Protein AF-A0A971IY50-F1 (afdb_monomer_lite)

Secondary structure (DSSP, 8-state):
-HHHHHHHHHHHHHHHHHTT---------PEEE-HHHHHHHHHSGGGGTEEEEE-S-HHHHHT-B-TT-EE--GGGTGGGGGGS-TTSEEEEE-SSSHHHHHHHHHHHHTT-SSEEEETT-GGG--S--B-S--S-S----------------TT--HHHHHT-HHHHHHHHHHHTTS-SEEEEE-TTSEEEEEESSS--EEEE-----

pLDDT: mean 70.54, std 22.8, range [24.81, 98.31]

Sequence (209 aa):
MRSRIAVVVLTILVILLIGGVVGRSETPGYTDVDTERVKELLSGDLRYELMLLDVRQPDEYEEGHIEGAISIPLGQLESRLTEIDRSKAILVICFSGFRSARAASTLVAAGFERVMNYARGMSSWDGPVVMGKSPWPAAKISGATGEVSVQSPSDFSWELVSELPFFLYALDMVKTGEGSSATLQFPDGTMVVLKESSVLEISRSAELD

Foldseek 3Di:
DVVVVVVVVVVVVVCVVVVVPPPPPPLQAAAEDEQVVVVVCCPDPNVLQEAEEEQEDQVVVQAWDDPRHAYDHLVRLLVCVVVDDLRGAYEYAYQAQPSSNVSQVSCSVVPRRRYYYHRGHPVPHPDDIDHHGGQDDDWDKDDDDDDDDADDDPPDDPVVQCPHSVSVVQQVCQCVPVGQKIWTAGPQQKIWIDGNPPDTYIDRDDDDD

Radius of gyration: 24.4 Å; chains: 1; bounding box: 46×63×79 Å

Structure (mmCIF, N/CA/C/O backbone):
data_AF-A0A971IY50-F1
#
_entry.id   AF-A0A971IY50-F1
#
loop_
_atom_site.group_PDB
_atom_site.id
_atom_site.type_symbol
_atom_site.label_atom_id
_atom_site.label_alt_id
_atom_site.label_comp_id
_atom_site.label_asym_id
_atom_site.label_entity_id
_atom_site.label_seq_id
_atom_site.pdbx_PDB_ins_code
_atom_site.Cartn_x
_atom_site.Cartn_y
_atom_site.Cartn_z
_atom_site.occupancy
_atom_site.B_iso_or_equiv
_atom_site.auth_seq_id
_atom_site.auth_comp_id
_atom_site.auth_asym_id
_atom_site.auth_atom_id
_atom_site.pdbx_PDB_model_num
ATOM 1 N N . MET A 1 1 ? -17.798 -39.942 -54.337 1.00 60.78 1 MET A N 1
ATOM 2 C CA . MET A 1 1 ? -16.963 -40.281 -53.157 1.00 60.78 1 MET A CA 1
ATOM 3 C C . MET A 1 1 ? -15.920 -39.202 -52.854 1.00 60.78 1 MET A C 1
ATOM 5 O O . MET A 1 1 ? -15.9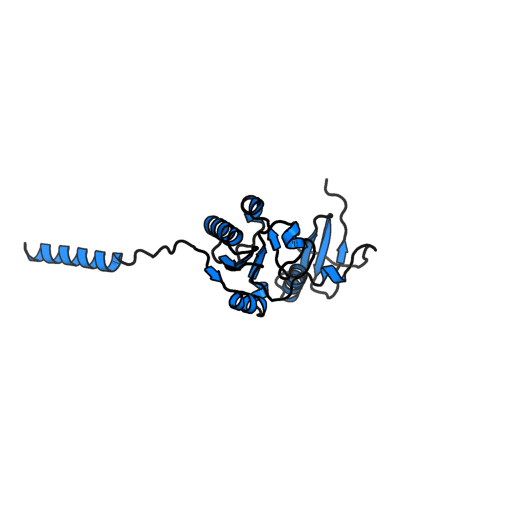02 -38.716 -51.734 1.00 60.78 1 MET A O 1
ATOM 9 N N . ARG A 1 2 ? -15.142 -38.739 -53.847 1.00 67.62 2 ARG A N 1
ATOM 10 C CA . ARG A 1 2 ? -14.124 -37.674 -53.695 1.00 67.62 2 ARG A CA 1
ATOM 11 C C . ARG A 1 2 ? -14.667 -36.323 -53.184 1.00 67.62 2 ARG A C 1
ATOM 13 O O . ARG A 1 2 ? -14.050 -35.707 -52.327 1.00 67.62 2 ARG A O 1
ATOM 20 N N . SER A 1 3 ? -15.861 -35.911 -53.615 1.00 66.81 3 SER A N 1
ATOM 21 C CA . SER A 1 3 ? -16.460 -34.617 -53.234 1.00 66.81 3 SER A CA 1
ATOM 22 C C . SER A 1 3 ? -16.939 -34.554 -51.778 1.00 66.81 3 SER A C 1
ATOM 24 O O . SER A 1 3 ? -16.921 -33.493 -51.171 1.00 66.81 3 SER A O 1
ATOM 26 N N . ARG A 1 4 ? -17.333 -35.692 -51.189 1.00 76.44 4 ARG A N 1
ATOM 27 C CA . ARG A 1 4 ? -17.749 -35.762 -49.776 1.00 76.44 4 ARG A CA 1
ATOM 28 C C . ARG A 1 4 ? -16.556 -35.626 -48.831 1.00 76.44 4 ARG A C 1
ATOM 30 O O . ARG A 1 4 ? -16.668 -34.979 -47.801 1.00 76.44 4 ARG A O 1
ATOM 37 N N . ILE A 1 5 ? -15.411 -36.181 -49.229 1.00 79.62 5 ILE A N 1
ATOM 38 C CA . ILE A 1 5 ? -14.151 -36.070 -48.487 1.00 79.62 5 ILE A CA 1
ATOM 39 C C . ILE A 1 5 ? -13.667 -34.614 -48.492 1.00 79.62 5 ILE A C 1
ATOM 41 O O . ILE A 1 5 ? -13.306 -34.094 -47.444 1.00 79.62 5 ILE A O 1
ATOM 45 N N . ALA A 1 6 ? -13.745 -33.928 -49.638 1.00 76.69 6 ALA A N 1
ATOM 46 C CA . ALA A 1 6 ? -13.351 -32.522 -49.744 1.00 76.69 6 ALA A CA 1
ATOM 47 C C . ALA A 1 6 ? -14.179 -31.595 -48.833 1.00 76.69 6 ALA A C 1
ATOM 49 O O . ALA A 1 6 ? -13.618 -30.720 -48.180 1.00 76.69 6 ALA A O 1
ATOM 50 N N . VAL A 1 7 ? -15.496 -31.816 -48.739 1.00 78.75 7 VAL A N 1
ATOM 51 C CA . VAL A 1 7 ? -16.380 -31.006 -47.881 1.00 78.75 7 VAL A CA 1
ATOM 52 C C . VAL A 1 7 ? -16.076 -31.221 -46.398 1.00 78.75 7 VAL A C 1
ATOM 54 O O . VAL A 1 7 ? -16.021 -30.245 -45.656 1.00 78.75 7 VAL A O 1
ATOM 57 N N . VAL A 1 8 ? -15.820 -32.466 -45.977 1.00 81.75 8 VAL A N 1
ATOM 58 C CA . VAL A 1 8 ? -15.471 -32.799 -44.583 1.00 81.75 8 VAL A CA 1
ATOM 59 C C . VAL A 1 8 ? -14.117 -32.205 -44.190 1.00 81.75 8 VAL A C 1
ATOM 61 O O . VAL A 1 8 ? -13.988 -31.615 -43.122 1.00 81.75 8 VAL A O 1
ATOM 64 N N . VAL A 1 9 ? -13.115 -32.290 -45.070 1.00 84.88 9 VAL A N 1
ATOM 65 C CA . VAL A 1 9 ? -11.791 -31.691 -44.826 1.00 84.88 9 VAL A CA 1
ATOM 66 C C . VAL A 1 9 ? -11.890 -30.168 -44.714 1.00 84.88 9 VAL A C 1
ATOM 68 O O . VAL A 1 9 ? -11.282 -29.580 -43.823 1.00 84.88 9 VAL A O 1
ATOM 71 N N . LEU A 1 10 ? -12.701 -29.528 -45.562 1.00 83.25 10 LEU A N 1
ATOM 72 C CA . LEU A 1 10 ? -12.901 -28.081 -45.519 1.00 83.25 10 LEU A CA 1
ATOM 73 C C . LEU A 1 10 ? -13.632 -27.633 -44.245 1.00 83.25 10 LEU A C 1
ATOM 75 O O . LEU A 1 10 ? -13.250 -26.630 -43.653 1.00 83.25 10 LEU A O 1
ATOM 79 N N . THR A 1 11 ? -14.640 -28.380 -43.784 1.00 79.75 11 THR A N 1
ATOM 80 C CA . THR A 1 11 ? -15.341 -28.044 -42.530 1.00 79.75 11 THR A CA 1
ATOM 81 C C . THR A 1 11 ? -14.432 -28.195 -41.316 1.00 79.75 11 THR A C 1
ATOM 83 O O . THR A 1 11 ? -14.444 -27.328 -40.448 1.00 79.75 11 THR A O 1
ATOM 86 N N . ILE A 1 12 ? -13.588 -29.229 -41.278 1.00 80.19 12 ILE A N 1
ATOM 87 C CA . ILE A 1 12 ? -12.591 -29.404 -40.211 1.00 80.19 12 ILE A CA 1
ATOM 88 C C . ILE A 1 12 ? -11.569 -28.261 -40.229 1.00 80.19 12 ILE A C 1
ATOM 90 O O . ILE A 1 12 ? -11.272 -27.701 -39.179 1.00 80.19 12 ILE A O 1
ATOM 94 N N . LEU A 1 13 ? -11.076 -27.857 -41.405 1.00 81.25 13 LEU A N 1
ATOM 95 C CA . LEU A 1 13 ? -10.154 -26.722 -41.528 1.00 81.25 13 LEU A CA 1
ATOM 96 C C . LEU A 1 13 ? -10.785 -25.403 -41.064 1.00 81.25 13 LEU A C 1
ATOM 98 O O . LEU A 1 13 ? -10.128 -24.630 -40.377 1.00 81.25 13 LEU A O 1
ATOM 102 N N . VAL A 1 14 ? -12.059 -25.160 -41.376 1.00 79.12 14 VAL A N 1
ATOM 103 C CA . VAL A 1 14 ? -12.784 -23.968 -40.907 1.00 79.12 14 VAL A CA 1
ATOM 104 C C . VAL A 1 14 ? -12.979 -23.996 -39.387 1.00 79.12 14 VAL A C 1
ATOM 106 O O . VAL A 1 14 ? -12.758 -22.983 -38.732 1.00 79.12 14 VAL A O 1
ATOM 109 N N . ILE A 1 15 ? -13.311 -25.150 -38.801 1.00 74.12 15 ILE A N 1
ATOM 110 C CA . ILE A 1 15 ? -13.425 -25.303 -37.341 1.00 74.12 15 ILE A CA 1
ATOM 111 C C . ILE A 1 15 ? -12.068 -25.087 -36.657 1.00 74.12 15 ILE A C 1
ATOM 113 O O . ILE A 1 15 ? -12.018 -24.439 -35.618 1.00 74.12 15 ILE A O 1
ATOM 117 N N . LEU A 1 16 ? -10.965 -25.560 -37.245 1.00 73.06 16 LEU A N 1
ATOM 118 C CA . LEU A 1 16 ? -9.614 -25.332 -36.720 1.00 73.06 16 LEU A CA 1
ATOM 119 C C . LEU A 1 16 ? -9.168 -23.866 -36.849 1.00 73.06 16 LEU A C 1
ATOM 121 O O . LEU A 1 16 ? -8.474 -23.365 -35.970 1.00 73.06 16 LEU A O 1
ATOM 125 N N . LEU A 1 17 ? -9.596 -23.162 -37.902 1.00 70.19 17 LEU A N 1
ATOM 126 C CA . LEU A 1 17 ? -9.322 -21.732 -38.080 1.00 70.19 17 LEU A CA 1
ATOM 127 C C . LEU A 1 17 ? -10.146 -20.850 -37.127 1.00 70.19 17 LEU A C 1
ATOM 129 O O . LEU A 1 17 ? -9.641 -19.835 -36.660 1.00 70.19 17 LEU A O 1
ATOM 133 N N . ILE A 1 18 ? -11.382 -21.240 -36.802 1.00 66.12 18 ILE A N 1
ATOM 134 C CA . ILE A 1 18 ? -12.240 -20.517 -35.846 1.00 66.12 18 ILE A CA 1
ATOM 135 C C . ILE A 1 18 ? -11.877 -20.879 -34.393 1.00 66.12 18 ILE A C 1
ATOM 137 O O . ILE A 1 18 ? -11.880 -20.019 -33.517 1.00 66.12 18 ILE A O 1
ATOM 141 N N . GLY A 1 19 ? -11.501 -22.134 -34.132 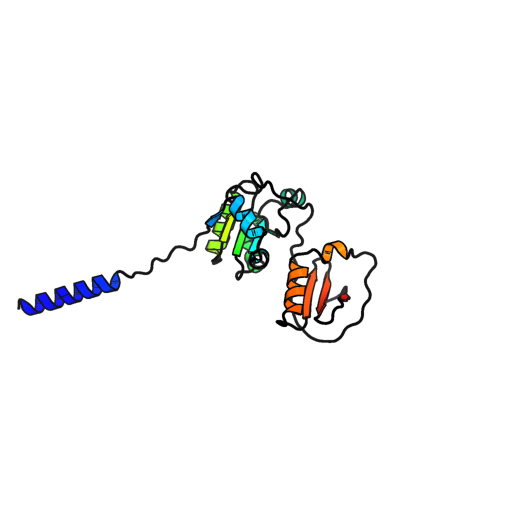1.00 56.19 19 GLY A N 1
ATOM 142 C CA . GLY A 1 19 ? -11.113 -22.639 -32.810 1.00 56.19 19 GLY A CA 1
ATOM 143 C C . GLY A 1 19 ? -9.739 -22.174 -32.318 1.00 56.19 19 GLY A C 1
ATOM 144 O O . GLY A 1 19 ? -9.386 -22.454 -31.179 1.00 56.19 19 GLY A O 1
ATOM 145 N N . GLY A 1 20 ? -8.967 -21.460 -33.145 1.00 50.88 20 GLY A N 1
ATOM 146 C CA . GLY A 1 20 ? -7.662 -20.894 -32.785 1.00 50.88 20 GLY A CA 1
ATOM 147 C C . GLY A 1 20 ? -7.721 -19.672 -31.860 1.00 50.88 20 GLY A C 1
ATOM 148 O O . GLY A 1 20 ? -6.690 -19.276 -31.322 1.00 50.88 20 GLY A O 1
ATOM 149 N N . VAL A 1 21 ? -8.906 -19.101 -31.612 1.00 55.12 21 VAL A N 1
ATOM 150 C CA . VAL A 1 21 ? -9.123 -18.111 -30.540 1.00 55.12 21 VAL A CA 1
ATOM 151 C C . VAL A 1 21 ? -9.450 -18.854 -29.241 1.00 55.12 21 VAL A C 1
ATOM 153 O O . VAL A 1 21 ? -10.483 -18.657 -28.608 1.00 55.12 21 VAL A O 1
ATOM 156 N N . VAL A 1 22 ? -8.562 -19.762 -28.837 1.00 52.47 22 VAL A N 1
ATOM 157 C CA . VAL A 1 22 ? -8.491 -20.155 -27.429 1.00 52.47 22 VAL A CA 1
ATOM 158 C C . VAL A 1 22 ? -7.951 -18.924 -26.722 1.00 52.47 22 VAL A C 1
ATOM 160 O O . VAL A 1 22 ? -6.805 -18.532 -26.952 1.00 52.47 22 VAL A O 1
ATOM 163 N N . GLY A 1 23 ? -8.814 -18.261 -25.950 1.00 47.00 23 GLY A N 1
ATOM 164 C CA . GLY A 1 23 ? -8.447 -17.104 -25.149 1.00 47.00 23 GLY A CA 1
ATOM 165 C C . GLY A 1 23 ? -7.133 -17.387 -24.436 1.00 47.00 23 GLY A C 1
ATOM 166 O O . GLY A 1 23 ? -7.017 -18.369 -23.702 1.00 47.00 23 GLY A O 1
ATOM 167 N N . ARG A 1 24 ? -6.128 -16.544 -24.686 1.00 40.62 24 ARG A N 1
ATOM 168 C CA . ARG A 1 24 ? -4.993 -16.449 -23.781 1.00 40.62 24 ARG A CA 1
ATOM 169 C C . ARG A 1 24 ? -5.591 -16.070 -22.434 1.00 40.62 24 ARG A C 1
ATOM 171 O O . ARG A 1 24 ? -5.936 -14.914 -22.224 1.00 40.62 24 ARG A O 1
ATOM 178 N N . SER A 1 25 ? -5.759 -17.042 -21.544 1.00 40.72 25 SER A N 1
ATOM 179 C CA . SER A 1 25 ? -5.774 -16.738 -20.126 1.00 40.72 25 SER A CA 1
ATOM 180 C C . SER A 1 25 ? -4.364 -16.245 -19.833 1.00 40.72 25 SER A C 1
ATOM 182 O O . SER A 1 25 ? -3.453 -17.047 -19.616 1.00 40.72 25 SER A O 1
ATOM 184 N N . GLU A 1 26 ? -4.145 -14.937 -19.946 1.00 53.38 26 GLU A N 1
ATOM 185 C CA . GLU A 1 26 ? -3.041 -14.328 -19.224 1.00 53.38 26 GLU A CA 1
ATOM 186 C C . GLU A 1 26 ? -3.285 -14.726 -17.773 1.00 53.38 26 GLU A C 1
ATOM 188 O O . GLU A 1 26 ? -4.298 -14.350 -17.184 1.00 53.38 26 GLU A O 1
ATOM 193 N N . THR A 1 27 ? -2.455 -15.617 -17.229 1.00 49.59 27 THR A N 1
ATOM 194 C CA . THR A 1 27 ? -2.424 -15.814 -15.781 1.00 49.59 27 THR A CA 1
ATOM 195 C C . THR A 1 27 ? -2.306 -14.416 -15.190 1.00 49.59 27 THR A C 1
ATOM 197 O O . THR A 1 27 ? -1.356 -13.724 -15.575 1.00 49.59 27 THR A O 1
ATOM 200 N N . PRO A 1 28 ? -3.239 -13.974 -14.326 1.00 60.88 28 PRO A N 1
ATOM 201 C CA . PRO A 1 28 ? -3.089 -12.697 -13.660 1.00 60.88 28 PRO A CA 1
ATOM 202 C C . PRO A 1 28 ? -1.707 -12.705 -13.013 1.00 60.88 28 PRO A C 1
ATOM 204 O O . PRO A 1 28 ? -1.324 -13.678 -12.363 1.00 60.88 28 PRO A O 1
ATOM 207 N N . GLY A 1 29 ? -0.914 -11.692 -13.318 1.00 87.38 29 GLY A N 1
ATOM 208 C CA . GLY A 1 29 ? 0.414 -11.487 -12.766 1.00 87.38 29 GLY A CA 1
ATOM 209 C C . GLY A 1 29 ? 0.460 -10.114 -12.118 1.00 87.38 29 GLY A C 1
ATOM 210 O O . GLY A 1 29 ? -0.471 -9.323 -12.252 1.00 87.38 29 GLY A O 1
ATOM 211 N N . TYR A 1 30 ? 1.550 -9.818 -11.422 1.00 95.50 30 TYR A N 1
ATOM 212 C CA . TYR A 1 30 ? 1.833 -8.452 -10.999 1.00 95.50 30 TYR A CA 1
ATOM 213 C C . TYR A 1 30 ? 2.870 -7.827 -11.935 1.00 95.50 30 TYR A C 1
ATOM 215 O O . TYR A 1 30 ? 3.627 -8.532 -12.602 1.00 95.50 30 TYR A O 1
ATOM 223 N N . THR A 1 31 ? 2.917 -6.498 -11.971 1.00 96.25 31 THR A N 1
ATOM 224 C CA . THR A 1 31 ? 3.914 -5.755 -12.755 1.00 96.25 31 THR A CA 1
ATOM 225 C C . THR A 1 31 ? 5.013 -5.217 -11.848 1.00 96.25 31 THR A C 1
ATOM 227 O O . THR A 1 31 ? 4.723 -4.550 -10.857 1.00 96.25 31 THR A O 1
ATOM 230 N N . ASP A 1 32 ? 6.275 -5.475 -12.180 1.00 97.19 32 ASP A N 1
ATOM 231 C CA . ASP A 1 32 ? 7.402 -4.805 -11.531 1.00 97.19 32 ASP A CA 1
ATOM 232 C C . ASP A 1 32 ? 7.504 -3.354 -12.016 1.00 97.19 32 ASP A C 1
ATOM 234 O O . ASP A 1 32 ? 7.492 -3.090 -13.219 1.00 97.19 32 ASP A O 1
ATOM 238 N N . VAL A 1 33 ? 7.621 -2.414 -11.078 1.00 96.38 33 VAL A N 1
ATOM 239 C CA . VAL A 1 33 ? 7.813 -0.986 -11.364 1.00 96.38 33 VAL A CA 1
ATOM 240 C C . VAL A 1 33 ? 9.112 -0.474 -10.748 1.00 96.38 33 VAL A C 1
ATOM 242 O O . VAL A 1 33 ? 9.548 -0.934 -9.686 1.00 96.38 33 VAL A O 1
ATOM 245 N N . ASP A 1 34 ? 9.741 0.478 -11.434 1.00 95.88 34 ASP A N 1
ATOM 246 C CA . ASP A 1 34 ? 10.944 1.167 -10.974 1.00 95.88 34 ASP A CA 1
ATOM 247 C C . ASP A 1 34 ? 10.615 2.446 -10.186 1.00 95.88 34 ASP A C 1
ATOM 249 O O . ASP A 1 34 ? 9.459 2.835 -10.028 1.00 95.88 34 ASP A O 1
ATOM 253 N N . THR A 1 35 ? 11.650 3.085 -9.640 1.00 96.19 35 THR A N 1
ATOM 254 C CA . THR A 1 35 ? 11.519 4.266 -8.778 1.00 96.19 35 THR A CA 1
ATOM 255 C C . THR A 1 35 ? 10.860 5.444 -9.494 1.00 96.19 35 THR A C 1
ATOM 257 O O . THR A 1 35 ? 10.039 6.133 -8.892 1.00 96.19 35 THR A O 1
ATOM 260 N N . GLU A 1 36 ? 11.173 5.660 -10.772 1.00 95.12 36 GLU A N 1
ATOM 261 C CA . GLU A 1 36 ? 10.601 6.766 -11.543 1.00 95.12 36 GLU A CA 1
ATOM 262 C C . GLU A 1 36 ? 9.110 6.546 -11.780 1.00 95.12 36 GLU A C 1
ATOM 264 O O . GLU A 1 36 ? 8.303 7.440 -11.523 1.00 95.12 36 GLU A O 1
ATOM 269 N N . ARG A 1 37 ? 8.707 5.316 -12.119 1.00 93.88 37 ARG A N 1
ATOM 270 C CA . ARG A 1 37 ? 7.289 4.982 -12.235 1.00 93.88 37 ARG A CA 1
ATOM 271 C C . ARG A 1 37 ? 6.545 5.129 -10.908 1.00 93.88 37 ARG A C 1
ATOM 273 O O . ARG A 1 37 ? 5.403 5.580 -10.903 1.00 93.88 37 ARG A O 1
ATOM 280 N N . VAL A 1 38 ? 7.168 4.781 -9.780 1.00 94.81 38 VAL A N 1
ATOM 281 C CA . VAL A 1 38 ? 6.577 5.029 -8.454 1.00 94.81 38 VAL A CA 1
ATOM 282 C C . VAL A 1 38 ? 6.370 6.530 -8.223 1.00 94.81 38 VAL A C 1
ATOM 284 O O . VAL A 1 38 ? 5.284 6.924 -7.810 1.00 94.81 38 VAL A O 1
ATOM 287 N N . LYS A 1 39 ? 7.345 7.388 -8.545 1.00 93.00 39 LYS A N 1
ATOM 288 C CA . LYS A 1 39 ? 7.196 8.852 -8.428 1.00 93.00 39 LYS A CA 1
ATOM 289 C C . LYS A 1 39 ? 6.060 9.396 -9.301 1.00 93.00 39 LYS A C 1
ATOM 291 O O . LYS A 1 39 ? 5.287 10.237 -8.845 1.00 93.00 39 LYS A O 1
ATOM 296 N N . GLU A 1 40 ? 5.915 8.904 -10.530 1.00 91.44 40 GLU A N 1
ATOM 297 C CA . GLU A 1 40 ? 4.797 9.266 -11.415 1.00 91.44 40 GLU A CA 1
ATOM 298 C C . GLU A 1 40 ? 3.442 8.878 -10.811 1.00 91.44 40 GLU A C 1
ATOM 300 O O . GLU A 1 40 ? 2.511 9.679 -10.788 1.00 91.44 40 GLU A O 1
ATOM 305 N N . LEU A 1 41 ? 3.341 7.656 -10.281 1.00 89.38 41 LEU A N 1
ATOM 306 C CA . LEU A 1 41 ? 2.125 7.151 -9.643 1.00 89.38 41 LEU A CA 1
ATOM 307 C C . LEU A 1 41 ? 1.720 7.976 -8.410 1.00 89.38 41 LEU A C 1
ATOM 309 O O . LEU A 1 41 ? 0.531 8.104 -8.127 1.00 89.38 41 LEU A O 1
ATOM 313 N N . LEU A 1 42 ? 2.694 8.542 -7.694 1.00 85.31 42 LEU A N 1
ATOM 314 C CA . LEU A 1 42 ? 2.476 9.338 -6.483 1.00 85.31 42 LEU A CA 1
ATOM 315 C C . LEU A 1 42 ? 2.197 10.826 -6.744 1.00 85.31 42 LEU A C 1
ATOM 317 O O . LEU A 1 42 ? 1.679 11.499 -5.855 1.00 85.31 42 LEU A O 1
ATOM 321 N N . SER A 1 43 ? 2.555 11.353 -7.918 1.00 80.50 43 SER A N 1
ATOM 322 C CA . SER A 1 43 ? 2.488 12.794 -8.223 1.00 80.50 43 SER A CA 1
ATOM 323 C C . SER A 1 43 ? 1.213 13.243 -8.943 1.00 80.50 43 SER A C 1
ATOM 325 O O . SER A 1 43 ? 0.960 14.444 -9.007 1.00 80.50 43 SER A O 1
ATOM 327 N N . GLY A 1 44 ? 0.412 12.318 -9.479 1.00 65.06 44 GLY A N 1
ATOM 328 C CA . GLY A 1 44 ? -0.828 12.632 -10.197 1.00 65.06 44 GLY A CA 1
ATOM 329 C C . GLY A 1 44 ? -2.111 12.402 -9.390 1.00 65.06 44 GLY A C 1
ATOM 330 O O . GLY A 1 44 ? -2.090 11.850 -8.291 1.00 65.06 44 GLY A O 1
ATOM 331 N N . ASP A 1 45 ? -3.254 12.720 -10.008 1.00 61.53 45 ASP A N 1
ATOM 332 C CA . ASP A 1 45 ? -4.607 12.443 -9.481 1.00 61.53 45 ASP A CA 1
ATOM 333 C C . ASP A 1 45 ? -4.853 10.942 -9.209 1.00 61.53 45 ASP A C 1
ATOM 335 O O . ASP A 1 45 ? -5.736 10.563 -8.442 1.00 61.53 45 ASP A O 1
ATOM 339 N N . LEU A 1 46 ? -4.015 10.069 -9.781 1.00 60.16 46 LEU A N 1
ATOM 340 C CA . LEU A 1 46 ? -4.032 8.621 -9.565 1.00 60.16 46 LEU A CA 1
ATOM 341 C C . LEU A 1 46 ? -3.684 8.206 -8.128 1.00 60.16 46 LEU A C 1
ATOM 343 O O . LEU A 1 46 ? -3.936 7.055 -7.766 1.00 60.16 46 LEU A O 1
ATOM 347 N N . ARG A 1 47 ? -3.151 9.113 -7.294 1.00 63.16 47 ARG A N 1
ATOM 348 C CA . ARG A 1 47 ? -2.867 8.843 -5.873 1.00 63.16 47 ARG A CA 1
ATOM 349 C C . ARG A 1 47 ? -4.106 8.329 -5.128 1.00 63.16 47 ARG A C 1
ATOM 351 O O . ARG A 1 47 ? -3.966 7.505 -4.231 1.00 63.16 47 ARG A O 1
ATOM 358 N N . TYR A 1 48 ? -5.310 8.759 -5.513 1.00 61.00 48 TYR A N 1
ATOM 359 C CA . TYR A 1 48 ? -6.561 8.345 -4.863 1.00 61.00 48 TYR A CA 1
ATOM 360 C C . TYR A 1 48 ? -7.050 6.947 -5.291 1.00 61.00 48 TYR A C 1
ATOM 362 O O . TYR A 1 48 ? -7.734 6.261 -4.520 1.00 61.00 48 TYR A O 1
ATOM 370 N N . GLU A 1 49 ? -6.642 6.489 -6.478 1.00 73.50 49 GLU A N 1
ATOM 371 C CA . GLU A 1 49 ? -6.937 5.156 -7.027 1.00 73.50 49 GLU A CA 1
ATOM 372 C C . GLU A 1 49 ? -5.864 4.104 -6.696 1.00 73.50 49 GLU A C 1
ATOM 374 O O . GLU A 1 49 ? -5.999 2.929 -7.057 1.00 73.50 49 GLU A O 1
ATOM 379 N N . LEU A 1 50 ? -4.790 4.523 -6.023 1.00 82.19 50 LEU A N 1
ATOM 380 C CA . LEU A 1 50 ? -3.640 3.699 -5.687 1.00 82.19 50 LEU A CA 1
ATOM 381 C C . LEU A 1 50 ? -3.580 3.427 -4.182 1.00 82.19 50 LEU A C 1
ATOM 383 O O . LEU A 1 50 ? -3.508 4.339 -3.365 1.00 82.19 50 LEU A O 1
ATOM 387 N N . MET A 1 51 ? -3.543 2.153 -3.812 1.00 88.50 51 MET A N 1
ATOM 388 C CA . MET A 1 51 ? -3.213 1.703 -2.467 1.00 88.50 51 MET A CA 1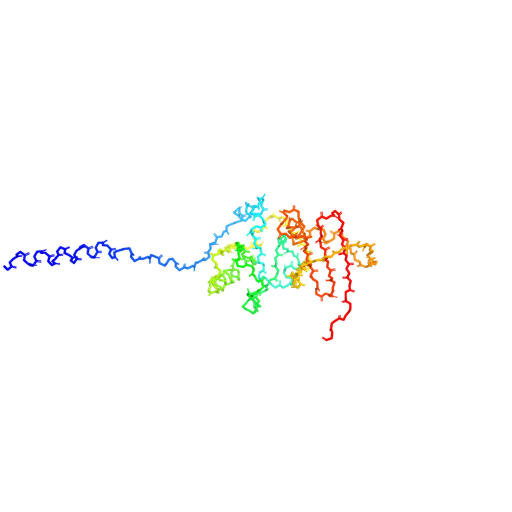
ATOM 389 C C . MET A 1 51 ? -1.721 1.365 -2.395 1.00 88.50 51 MET A C 1
ATOM 391 O O . MET A 1 51 ? -1.226 0.499 -3.117 1.00 88.50 51 MET A O 1
ATOM 395 N N . LEU A 1 52 ? -0.999 2.037 -1.503 1.00 92.00 52 LEU A N 1
ATOM 396 C CA . LEU A 1 52 ? 0.409 1.771 -1.217 1.00 92.00 52 LEU A CA 1
ATOM 397 C C . LEU A 1 52 ? 0.508 0.766 -0.067 1.00 92.00 52 LEU A C 1
ATOM 399 O O . LEU A 1 52 ? 0.175 1.102 1.061 1.00 92.00 52 LEU A O 1
ATOM 403 N N . LEU A 1 53 ? 0.962 -0.456 -0.328 1.00 94.44 53 LEU A N 1
ATOM 404 C CA . LEU A 1 53 ? 1.016 -1.537 0.657 1.00 94.44 53 LEU A CA 1
ATOM 405 C C . LEU A 1 53 ? 2.464 -1.846 1.049 1.00 94.44 53 LEU A C 1
ATOM 407 O O . LEU A 1 53 ? 3.173 -2.543 0.328 1.00 94.44 53 LEU A O 1
ATOM 411 N N . ASP A 1 54 ? 2.907 -1.367 2.205 1.00 96.38 54 ASP A N 1
ATOM 412 C CA . ASP A 1 54 ? 4.201 -1.703 2.790 1.00 96.38 54 ASP A CA 1
ATOM 413 C C . ASP A 1 54 ? 4.107 -3.004 3.605 1.00 96.38 54 ASP A C 1
ATOM 415 O O . ASP A 1 54 ? 3.364 -3.112 4.583 1.00 96.38 54 ASP A O 1
ATOM 419 N N . VAL A 1 55 ? 4.876 -4.010 3.182 1.00 97.44 55 VAL A N 1
ATOM 420 C CA . VAL A 1 55 ? 4.887 -5.355 3.778 1.00 97.44 55 VAL A CA 1
ATOM 421 C C . VAL A 1 55 ? 6.127 -5.634 4.632 1.00 97.44 55 VAL A C 1
ATOM 423 O O . VAL A 1 55 ? 6.437 -6.798 4.929 1.00 97.44 55 VAL A O 1
ATOM 426 N N . ARG A 1 56 ? 6.877 -4.585 4.997 1.00 97.19 56 ARG A N 1
ATOM 427 C CA . ARG A 1 56 ? 7.998 -4.664 5.946 1.00 97.19 56 ARG A CA 1
ATOM 428 C C . ARG A 1 56 ? 7.521 -4.954 7.370 1.00 97.19 56 ARG A C 1
ATOM 430 O O . ARG A 1 56 ? 6.324 -5.042 7.639 1.00 97.19 56 ARG A O 1
ATOM 437 N N . GLN A 1 57 ? 8.475 -5.172 8.273 1.00 92.88 57 GLN A N 1
ATOM 438 C CA . GLN A 1 57 ? 8.165 -5.256 9.696 1.00 92.88 57 GLN A CA 1
ATOM 439 C C . GLN A 1 57 ? 7.713 -3.883 10.233 1.00 92.88 57 GLN A C 1
ATOM 441 O O . GLN A 1 57 ? 8.077 -2.858 9.648 1.00 92.88 57 GLN A O 1
ATOM 446 N N . PRO A 1 58 ? 6.903 -3.844 11.309 1.00 87.06 58 PRO A N 1
ATOM 447 C CA . PRO A 1 58 ? 6.377 -2.589 11.847 1.00 87.06 58 PRO A CA 1
ATOM 448 C C . PRO A 1 58 ? 7.454 -1.572 12.244 1.00 87.06 58 PRO A C 1
ATOM 450 O O . PRO A 1 58 ? 7.289 -0.391 11.973 1.00 87.06 58 PRO A O 1
ATOM 453 N N . ASP A 1 59 ? 8.570 -2.022 12.815 1.00 87.06 59 ASP A N 1
ATOM 454 C CA . ASP A 1 59 ? 9.724 -1.190 13.176 1.00 87.06 59 ASP A CA 1
ATOM 455 C C . ASP A 1 59 ? 10.350 -0.514 11.949 1.00 87.06 59 ASP A C 1
ATOM 457 O O . ASP A 1 59 ? 10.522 0.701 11.935 1.00 87.06 59 ASP A O 1
ATOM 461 N N . GLU A 1 60 ? 10.579 -1.262 10.865 1.00 93.75 60 GLU A N 1
ATOM 462 C CA . GLU A 1 60 ? 11.102 -0.700 9.610 1.00 93.75 60 GLU A CA 1
ATOM 463 C C . GLU A 1 60 ? 10.167 0.362 9.002 1.00 93.75 60 GLU A C 1
ATOM 465 O O . GLU A 1 60 ? 10.623 1.298 8.343 1.00 93.75 60 GLU A O 1
ATOM 470 N N . TYR A 1 61 ? 8.852 0.177 9.150 1.00 89.69 61 TYR A N 1
ATOM 471 C CA . TYR A 1 61 ? 7.844 1.127 8.685 1.00 89.69 61 TYR A CA 1
ATOM 472 C C . TYR A 1 61 ? 7.831 2.386 9.561 1.00 89.69 61 TYR A C 1
ATOM 474 O O . TYR A 1 61 ? 7.815 3.503 9.040 1.00 89.69 61 TYR A O 1
ATOM 482 N N . GLU A 1 62 ? 7.865 2.207 10.884 1.00 84.94 62 GLU A N 1
ATOM 483 C CA . GLU A 1 62 ? 7.853 3.286 11.874 1.00 84.94 62 GLU A CA 1
ATOM 484 C C . GLU A 1 62 ? 9.083 4.195 11.762 1.00 84.94 62 GLU A C 1
ATOM 486 O O . GLU A 1 62 ? 8.959 5.413 11.908 1.00 84.94 62 GLU A O 1
ATOM 491 N N . GLU A 1 63 ? 10.244 3.624 11.436 1.00 89.19 63 GLU A N 1
ATOM 492 C CA . GLU A 1 63 ? 11.496 4.352 11.200 1.00 89.19 63 GLU A CA 1
ATOM 493 C C . GLU A 1 63 ? 11.498 5.168 9.894 1.00 89.19 63 GLU A C 1
ATOM 495 O O . GLU A 1 63 ? 12.325 6.065 9.728 1.00 89.19 63 GLU A O 1
ATOM 500 N N . GLY A 1 64 ? 10.568 4.898 8.971 1.00 88.81 64 GLY A N 1
ATOM 501 C CA . GLY A 1 64 ? 10.406 5.676 7.746 1.00 88.81 64 GLY A CA 1
ATOM 502 C C . GLY A 1 64 ? 9.692 4.919 6.627 1.00 88.81 64 GLY A C 1
ATOM 503 O O . GLY A 1 64 ? 10.119 3.837 6.210 1.00 88.81 64 GLY A O 1
ATOM 504 N N . HIS A 1 65 ? 8.637 5.514 6.075 1.00 92.44 65 HIS A N 1
ATOM 505 C CA . HIS A 1 65 ? 7.857 4.964 4.961 1.00 92.44 65 HIS A CA 1
ATOM 506 C C . HIS A 1 65 ? 7.386 6.054 3.988 1.00 92.44 65 HIS A C 1
ATOM 508 O O . HIS A 1 65 ? 7.430 7.245 4.294 1.00 92.44 65 HIS A O 1
ATOM 514 N N . ILE A 1 66 ? 6.945 5.649 2.792 1.00 91.12 66 ILE A N 1
ATOM 515 C CA . ILE A 1 66 ? 6.339 6.565 1.812 1.00 91.12 66 ILE A CA 1
ATOM 516 C C . ILE A 1 66 ? 5.008 7.076 2.371 1.00 91.12 66 ILE A C 1
ATOM 518 O O . ILE A 1 66 ? 4.196 6.290 2.852 1.00 91.12 66 ILE A O 1
ATOM 522 N N . GLU A 1 67 ? 4.771 8.382 2.292 1.00 85.56 67 GLU A N 1
ATOM 523 C CA . GLU A 1 67 ? 3.551 9.000 2.813 1.00 85.56 67 GLU A CA 1
ATOM 524 C C . GLU A 1 67 ? 2.275 8.387 2.209 1.00 85.56 67 GLU A C 1
ATOM 526 O O . GLU A 1 67 ? 2.106 8.301 0.990 1.00 85.56 67 GLU A O 1
ATOM 531 N N . GLY A 1 68 ? 1.348 7.990 3.083 1.00 79.00 68 GLY A N 1
ATOM 532 C CA . GLY A 1 68 ? 0.104 7.320 2.702 1.00 79.00 68 GLY A CA 1
ATOM 533 C C . GLY A 1 68 ? 0.251 5.822 2.438 1.00 79.00 68 GLY A C 1
ATOM 534 O O . GLY A 1 68 ? -0.734 5.178 2.079 1.00 79.00 68 GLY A O 1
ATOM 535 N N . ALA A 1 69 ? 1.446 5.254 2.639 1.00 87.56 69 ALA A N 1
ATOM 536 C CA . ALA A 1 69 ? 1.600 3.814 2.731 1.00 87.56 69 ALA A CA 1
ATOM 537 C C . ALA A 1 69 ? 0.796 3.245 3.898 1.00 87.56 69 ALA A C 1
ATOM 539 O O . ALA A 1 69 ? 0.544 3.879 4.917 1.00 87.56 69 ALA A O 1
ATOM 540 N N . ILE A 1 70 ? 0.391 2.008 3.710 1.00 86.31 70 ILE A N 1
ATOM 541 C CA . ILE A 1 70 ? -0.281 1.168 4.676 1.00 86.31 70 ILE A CA 1
ATOM 542 C C . ILE A 1 70 ? 0.726 0.123 5.150 1.00 86.31 70 ILE A C 1
ATOM 544 O O . ILE A 1 70 ? 1.436 -0.437 4.320 1.00 86.31 70 ILE A O 1
ATOM 548 N N . SER A 1 71 ? 0.725 -0.230 6.436 1.00 87.44 71 SER A N 1
ATOM 549 C CA . SER A 1 71 ? 1.495 -1.376 6.924 1.00 87.44 71 SER A CA 1
ATOM 550 C C . SER A 1 71 ? 0.623 -2.624 7.061 1.00 87.44 71 SER A C 1
ATOM 552 O O . SER A 1 71 ? -0.269 -2.696 7.911 1.00 87.44 71 SER A O 1
ATOM 554 N N . ILE A 1 72 ? 0.915 -3.642 6.251 1.00 90.56 72 ILE A N 1
ATOM 555 C CA . ILE A 1 72 ? 0.460 -5.018 6.478 1.00 90.56 72 ILE A CA 1
ATOM 556 C C . ILE A 1 72 ? 1.683 -5.921 6.309 1.00 90.56 72 ILE A C 1
ATOM 558 O O . ILE A 1 72 ? 2.010 -6.296 5.181 1.00 90.56 72 ILE A O 1
ATOM 562 N N . PRO A 1 73 ? 2.378 -6.283 7.404 1.00 93.62 73 PRO A N 1
ATOM 563 C CA . PRO A 1 73 ? 3.572 -7.114 7.327 1.00 93.62 73 PRO A CA 1
ATOM 564 C C . PRO A 1 73 ? 3.311 -8.402 6.548 1.00 93.62 73 PRO A C 1
ATOM 566 O O . PRO A 1 73 ? 2.265 -9.030 6.720 1.00 93.62 73 PRO A O 1
ATOM 569 N N . LEU A 1 74 ? 4.279 -8.840 5.735 1.00 95.62 74 LEU A N 1
ATOM 570 C CA . LEU A 1 74 ? 4.118 -10.003 4.847 1.00 95.62 74 LEU A CA 1
ATOM 571 C C . LEU A 1 74 ? 3.540 -11.239 5.564 1.00 95.62 74 LEU A C 1
ATOM 573 O O . LEU A 1 74 ? 2.685 -11.921 5.013 1.00 95.62 74 LEU A O 1
ATOM 577 N N . GLY A 1 75 ? 3.976 -11.509 6.800 1.00 90.12 75 GLY A N 1
ATOM 578 C CA . GLY A 1 75 ? 3.505 -12.657 7.587 1.00 90.12 75 GLY A CA 1
ATOM 579 C C . GLY A 1 75 ? 2.044 -12.574 8.050 1.00 90.12 75 GLY A C 1
ATOM 580 O O . GLY A 1 75 ? 1.492 -13.581 8.473 1.00 90.12 75 GLY A O 1
ATOM 581 N N . GLN A 1 76 ? 1.418 -11.398 7.973 1.00 88.69 76 GLN A N 1
ATOM 582 C CA . GLN A 1 76 ? 0.014 -11.165 8.326 1.00 88.69 76 GLN A CA 1
ATOM 583 C C . GLN A 1 76 ? -0.885 -11.016 7.092 1.00 88.69 76 GLN A C 1
ATOM 585 O O . GLN A 1 76 ? -2.108 -11.070 7.222 1.00 88.69 76 GLN A O 1
ATOM 590 N N . LEU A 1 77 ? -0.295 -10.832 5.905 1.00 92.19 77 LEU A N 1
ATOM 591 C CA . LEU A 1 77 ? -1.005 -10.457 4.685 1.00 92.19 77 LEU A CA 1
ATOM 592 C C . LEU A 1 77 ? -2.160 -11.403 4.349 1.00 92.19 77 LEU A C 1
ATOM 594 O O . LEU A 1 77 ? -3.274 -10.941 4.131 1.00 92.19 77 LEU A O 1
ATOM 598 N N . GLU A 1 78 ? -1.918 -12.716 4.359 1.00 90.38 78 GLU A N 1
ATOM 599 C CA . GLU A 1 78 ? -2.937 -13.720 4.016 1.00 90.38 78 GLU A CA 1
ATOM 600 C C . GLU A 1 78 ? -4.168 -13.643 4.927 1.00 90.38 78 GLU A C 1
ATOM 602 O O . GLU A 1 78 ? -5.300 -13.720 4.453 1.00 90.38 78 GLU A O 1
ATOM 607 N N . SER A 1 79 ? -3.963 -13.419 6.228 1.00 86.38 79 SER A N 1
ATOM 608 C CA . SER A 1 79 ? -5.058 -13.286 7.199 1.00 86.38 79 SER A CA 1
ATOM 609 C C . SER A 1 79 ? -5.814 -11.958 7.106 1.00 86.38 79 SER A C 1
ATOM 611 O O . SER A 1 79 ? -6.915 -11.848 7.636 1.00 86.38 79 SER A O 1
ATOM 613 N N . ARG A 1 80 ? -5.235 -10.958 6.428 1.00 84.81 80 ARG A N 1
ATOM 614 C CA . ARG A 1 80 ? -5.741 -9.579 6.353 1.00 84.81 80 ARG A CA 1
ATOM 615 C C . ARG A 1 80 ? -6.165 -9.171 4.938 1.00 84.81 80 ARG A C 1
ATOM 617 O O . ARG A 1 80 ? -6.426 -8.001 4.684 1.00 84.81 80 ARG A O 1
ATOM 624 N N . LEU A 1 81 ? -6.299 -10.125 4.010 1.00 83.38 81 LEU A N 1
ATOM 625 C CA . LEU A 1 81 ? -6.712 -9.861 2.622 1.00 83.38 81 LEU A CA 1
ATOM 626 C C . LEU A 1 81 ? -8.067 -9.144 2.511 1.00 83.38 81 LEU A C 1
ATOM 628 O O . LEU A 1 81 ? -8.296 -8.427 1.543 1.00 83.38 81 LEU A O 1
ATOM 632 N N . THR A 1 82 ? -8.967 -9.332 3.479 1.00 82.12 82 THR A N 1
ATOM 633 C CA . THR A 1 82 ? -10.283 -8.672 3.516 1.00 82.12 82 THR A CA 1
ATOM 634 C C . THR A 1 82 ? -10.209 -7.178 3.810 1.00 82.12 82 THR A C 1
ATOM 636 O O . THR A 1 82 ? -11.192 -6.477 3.602 1.00 82.12 82 THR A O 1
ATOM 639 N N . GLU A 1 83 ? -9.077 -6.693 4.320 1.00 76.44 83 GLU A N 1
ATOM 640 C CA . GLU A 1 83 ? -8.867 -5.269 4.592 1.00 76.44 83 GLU A CA 1
ATOM 641 C C . GLU A 1 83 ? -8.455 -4.511 3.326 1.00 76.44 83 GLU A C 1
ATOM 643 O O . GLU A 1 83 ? -8.625 -3.300 3.250 1.00 76.44 83 GLU A O 1
ATOM 648 N N . ILE A 1 84 ? -7.943 -5.215 2.316 1.00 81.69 84 ILE A N 1
ATOM 649 C CA . ILE A 1 84 ? -7.386 -4.619 1.104 1.00 81.69 84 ILE A CA 1
ATOM 650 C C . ILE A 1 84 ? -8.506 -4.356 0.095 1.00 81.69 84 ILE A C 1
ATOM 652 O O . ILE A 1 84 ? -9.231 -5.267 -0.313 1.00 81.69 84 ILE A O 1
ATOM 656 N N . ASP A 1 85 ? -8.616 -3.101 -0.336 1.00 78.75 85 ASP A N 1
ATOM 657 C CA . ASP A 1 85 ? -9.602 -2.668 -1.322 1.00 78.75 85 ASP A CA 1
ATOM 658 C C . ASP A 1 85 ? -9.268 -3.232 -2.710 1.00 78.75 85 ASP A C 1
ATOM 660 O O . ASP A 1 85 ? -8.291 -2.848 -3.353 1.00 78.75 85 ASP A O 1
ATOM 664 N N . ARG A 1 86 ? -10.110 -4.155 -3.179 1.00 83.94 86 ARG A N 1
ATOM 665 C CA . ARG A 1 86 ? -9.967 -4.829 -4.477 1.00 83.94 86 ARG A CA 1
ATOM 666 C C . ARG A 1 86 ? -10.236 -3.914 -5.673 1.00 83.94 86 ARG A C 1
ATOM 668 O O . ARG A 1 86 ? -9.872 -4.285 -6.784 1.00 83.94 86 ARG A O 1
ATOM 675 N N . SER A 1 87 ? -10.882 -2.764 -5.473 1.00 80.50 87 SER A N 1
ATOM 676 C CA . SER A 1 87 ? -11.193 -1.820 -6.555 1.00 80.50 87 SER A CA 1
ATOM 677 C C . SER A 1 87 ? -9.985 -0.969 -6.967 1.00 80.50 87 SER A C 1
ATOM 679 O O . SER A 1 87 ? -9.917 -0.478 -8.099 1.00 80.50 87 SER A O 1
ATOM 681 N N . LYS A 1 88 ? -8.999 -0.831 -6.074 1.00 82.81 88 LYS A N 1
ATOM 682 C CA . LYS A 1 88 ? -7.813 0.005 -6.276 1.00 82.81 88 LYS A CA 1
ATOM 683 C C . LYS A 1 88 ? -6.667 -0.762 -6.923 1.00 82.81 88 LYS A C 1
ATOM 685 O O . LYS A 1 88 ? -6.533 -1.977 -6.780 1.00 82.81 88 LYS A O 1
ATOM 690 N N . ALA A 1 89 ? -5.796 -0.027 -7.614 1.00 91.38 89 ALA A N 1
ATOM 691 C CA . ALA A 1 89 ? -4.472 -0.554 -7.915 1.00 91.38 89 ALA A CA 1
ATOM 692 C C . ALA A 1 89 ? -3.669 -0.666 -6.619 1.00 91.38 89 ALA A C 1
ATOM 694 O O . ALA A 1 89 ? -3.767 0.203 -5.759 1.00 91.38 89 ALA A O 1
ATOM 695 N N . ILE A 1 90 ? -2.842 -1.699 -6.492 1.00 95.31 90 ILE A N 1
ATOM 696 C CA . ILE A 1 90 ? -2.022 -1.929 -5.302 1.00 95.31 90 ILE A CA 1
ATOM 697 C C . ILE A 1 90 ? -0.559 -1.870 -5.706 1.00 95.31 90 ILE A C 1
ATOM 699 O O . ILE A 1 90 ? -0.114 -2.674 -6.520 1.00 95.31 90 ILE A O 1
ATOM 703 N N . LEU A 1 91 ? 0.201 -0.952 -5.116 1.00 97.19 91 LEU A N 1
ATOM 704 C CA . LEU A 1 91 ? 1.656 -0.934 -5.200 1.00 97.19 91 LEU A CA 1
ATOM 705 C C . LEU A 1 91 ? 2.238 -1.509 -3.912 1.00 97.19 91 LEU A C 1
ATOM 707 O O . LEU A 1 91 ? 2.159 -0.892 -2.852 1.00 97.19 91 LEU A O 1
ATOM 711 N N . VAL A 1 92 ? 2.838 -2.690 -4.011 1.00 98.25 92 VAL A N 1
ATOM 712 C CA . VAL A 1 92 ? 3.444 -3.389 -2.881 1.00 98.25 92 VAL A CA 1
ATOM 713 C C . VAL A 1 92 ? 4.897 -2.959 -2.715 1.00 98.25 92 VAL A C 1
ATOM 715 O O . VAL A 1 92 ? 5.680 -2.974 -3.666 1.00 98.25 92 VAL A O 1
ATOM 718 N N . ILE A 1 93 ? 5.275 -2.610 -1.491 1.00 98.31 93 ILE A N 1
ATOM 719 C CA . ILE A 1 93 ? 6.570 -2.041 -1.132 1.00 98.31 93 ILE A CA 1
ATOM 720 C C . ILE A 1 93 ? 7.209 -2.913 -0.053 1.00 98.31 93 ILE A C 1
ATOM 722 O O . ILE A 1 93 ? 6.555 -3.388 0.872 1.00 98.31 93 ILE A O 1
ATOM 726 N N . CYS A 1 94 ? 8.512 -3.151 -0.167 1.00 97.56 94 CYS A N 1
ATOM 727 C CA . CYS A 1 94 ? 9.305 -3.651 0.948 1.00 97.56 94 CYS A CA 1
ATOM 728 C C . CYS A 1 94 ? 10.681 -2.977 0.958 1.00 97.56 94 CYS A C 1
ATOM 730 O O . CYS A 1 94 ? 10.859 -1.958 0.301 1.00 97.56 94 CYS A O 1
ATOM 732 N N . PHE A 1 95 ? 11.675 -3.532 1.660 1.00 97.69 95 PHE A N 1
ATOM 733 C CA . PHE A 1 95 ? 13.024 -2.959 1.656 1.00 97.69 95 PHE A CA 1
ATOM 734 C C . PHE A 1 95 ? 13.726 -3.065 0.287 1.00 97.69 95 PHE A C 1
ATOM 736 O O . PHE A 1 95 ? 14.208 -2.064 -0.225 1.00 97.69 95 PHE A O 1
ATOM 743 N N . SER A 1 96 ? 13.758 -4.248 -0.334 1.00 95.69 96 SER A N 1
ATOM 744 C CA . SER A 1 96 ? 14.601 -4.527 -1.517 1.00 95.69 96 SER A CA 1
ATOM 745 C C . SER A 1 96 ? 13.895 -5.275 -2.657 1.00 95.69 96 SER A C 1
ATOM 747 O O . SER A 1 96 ? 14.551 -5.861 -3.509 1.00 95.69 96 SER A O 1
ATOM 749 N N . GLY A 1 97 ? 12.561 -5.329 -2.643 1.00 93.12 97 GLY A N 1
ATOM 750 C CA . GLY A 1 97 ? 11.743 -6.008 -3.660 1.00 93.12 97 GLY A CA 1
ATOM 751 C C . GLY A 1 97 ? 11.380 -7.471 -3.374 1.00 93.12 97 GLY A C 1
ATOM 752 O O . GLY A 1 97 ? 10.362 -7.956 -3.859 1.00 93.12 97 GLY A O 1
ATOM 753 N N . PHE A 1 98 ? 12.146 -8.197 -2.551 1.00 94.44 98 PHE A N 1
ATOM 754 C CA . PHE A 1 98 ? 11.918 -9.641 -2.347 1.00 94.44 98 PHE A CA 1
ATOM 755 C C . PHE A 1 98 ? 10.631 -9.982 -1.581 1.00 94.44 98 PHE A C 1
ATOM 757 O O . PHE A 1 98 ? 9.908 -10.907 -1.950 1.00 94.44 98 PHE A O 1
ATOM 764 N N . ARG A 1 99 ? 10.347 -9.269 -0.482 1.00 97.75 99 ARG A N 1
ATOM 765 C CA . ARG A 1 99 ? 9.128 -9.498 0.318 1.00 97.75 99 ARG A CA 1
ATOM 766 C C . ARG A 1 99 ? 7.886 -9.000 -0.417 1.00 97.75 99 ARG A C 1
ATOM 768 O O . ARG A 1 99 ? 6.861 -9.672 -0.387 1.00 97.75 99 ARG A O 1
ATOM 775 N N . SER A 1 100 ? 8.000 -7.872 -1.111 1.00 97.75 100 SER A N 1
ATOM 776 C CA . SER A 1 100 ? 6.913 -7.288 -1.892 1.00 97.75 100 SER A CA 1
ATOM 777 C C . SER A 1 100 ? 6.565 -8.128 -3.121 1.00 97.75 100 SER A C 1
ATOM 779 O O . SER A 1 100 ? 5.385 -8.302 -3.385 1.00 97.75 100 SER A O 1
ATOM 781 N N . ALA A 1 101 ? 7.532 -8.770 -3.787 1.00 97.62 101 ALA A N 1
ATOM 782 C CA . ALA A 1 101 ? 7.255 -9.742 -4.852 1.00 97.62 101 ALA A CA 1
ATOM 783 C C . ALA A 1 101 ? 6.436 -10.951 -4.353 1.00 97.62 101 ALA A C 1
ATOM 785 O O . ALA A 1 101 ? 5.495 -11.400 -5.012 1.00 97.62 101 ALA A O 1
ATOM 786 N N . ARG A 1 102 ? 6.753 -11.465 -3.153 1.00 97.81 102 ARG A N 1
ATOM 787 C CA . ARG A 1 102 ? 5.969 -12.541 -2.519 1.00 97.81 102 ARG A CA 1
ATOM 788 C C . ARG A 1 102 ? 4.558 -12.077 -2.178 1.00 97.81 102 ARG A C 1
ATOM 790 O O . ARG A 1 102 ? 3.606 -12.748 -2.549 1.00 97.81 102 ARG A O 1
ATOM 797 N N . ALA A 1 103 ? 4.427 -10.917 -1.539 1.00 98.12 103 ALA A N 1
ATOM 798 C CA . ALA A 1 103 ? 3.128 -10.327 -1.232 1.00 98.12 103 ALA A CA 1
ATOM 799 C C . ALA A 1 103 ? 2.291 -10.063 -2.493 1.00 98.12 103 ALA A C 1
ATOM 801 O O . ALA A 1 103 ? 1.110 -10.390 -2.521 1.00 98.12 103 ALA A O 1
ATOM 802 N N . ALA A 1 104 ? 2.901 -9.543 -3.558 1.00 98.06 104 ALA A N 1
ATOM 803 C CA . ALA A 1 104 ? 2.239 -9.329 -4.837 1.00 98.06 104 ALA A CA 1
ATOM 804 C C . ALA A 1 104 ? 1.732 -10.649 -5.438 1.00 98.06 104 ALA A C 1
ATOM 806 O O . ALA A 1 104 ? 0.593 -10.720 -5.890 1.00 98.06 104 ALA A O 1
ATOM 807 N N . SER A 1 105 ? 2.528 -11.720 -5.355 1.00 97.19 105 SER A N 1
ATOM 808 C CA . SER A 1 105 ? 2.101 -13.068 -5.758 1.00 97.19 105 SER A CA 1
ATOM 809 C C . SER A 1 105 ? 0.919 -13.576 -4.923 1.00 97.19 105 SER A C 1
ATOM 811 O O . SER A 1 105 ? -0.023 -14.134 -5.479 1.00 97.19 105 SER A O 1
ATOM 813 N N . THR A 1 106 ? 0.935 -13.352 -3.604 1.00 96.94 106 THR A N 1
ATOM 814 C CA . THR A 1 106 ? -0.179 -13.693 -2.703 1.00 96.94 106 THR A CA 1
ATOM 815 C C . THR A 1 106 ? -1.457 -12.940 -3.077 1.00 96.94 106 THR A C 1
ATOM 817 O O . THR A 1 106 ? -2.524 -13.545 -3.141 1.00 96.94 106 THR A O 1
ATOM 820 N N . LEU A 1 107 ? -1.364 -11.640 -3.371 1.00 96.75 107 LEU A N 1
ATOM 821 C CA . LEU A 1 107 ? -2.505 -10.829 -3.809 1.00 96.75 107 LEU A CA 1
ATOM 822 C C . LEU A 1 107 ? -3.063 -11.325 -5.145 1.00 96.75 107 LEU A C 1
ATOM 824 O O . LEU A 1 107 ? -4.261 -11.556 -5.278 1.00 96.75 107 LEU A O 1
ATOM 828 N N . VAL A 1 108 ? -2.199 -11.569 -6.123 1.00 96.75 108 VAL A N 1
ATOM 829 C CA . VAL A 1 108 ? -2.597 -12.129 -7.419 1.00 96.75 108 VAL A CA 1
ATOM 830 C C . VAL A 1 108 ? -3.311 -13.476 -7.243 1.00 96.75 108 VAL A C 1
ATOM 832 O O . VAL A 1 108 ? -4.394 -13.679 -7.790 1.00 96.75 108 VAL A O 1
ATOM 835 N N . ALA A 1 109 ? -2.767 -14.374 -6.415 1.00 95.62 109 ALA A N 1
ATOM 836 C CA . ALA A 1 109 ? -3.391 -15.663 -6.105 1.00 95.62 109 ALA A CA 1
ATOM 837 C C . ALA A 1 109 ? -4.744 -15.517 -5.383 1.00 95.62 109 ALA A C 1
ATOM 839 O O . ALA A 1 109 ? -5.632 -16.350 -5.555 1.00 95.62 109 ALA A O 1
ATOM 840 N N . ALA A 1 110 ? -4.926 -14.441 -4.614 1.00 94.56 110 ALA A N 1
ATOM 841 C CA . ALA A 1 110 ? -6.179 -14.084 -3.956 1.00 94.56 110 ALA A CA 1
ATOM 842 C C . ALA A 1 110 ? -7.181 -13.347 -4.873 1.00 94.56 110 ALA A C 1
ATOM 844 O O . ALA A 1 110 ? -8.233 -12.897 -4.398 1.00 94.56 110 ALA A O 1
ATOM 845 N N . GLY A 1 111 ? -6.880 -13.216 -6.170 1.00 94.75 111 GLY A N 1
ATOM 846 C CA . GLY A 1 111 ? -7.761 -12.631 -7.183 1.00 94.75 111 GLY A CA 1
ATOM 847 C C . GLY A 1 111 ? -7.738 -11.105 -7.239 1.00 94.75 111 GLY A C 1
ATOM 848 O O . GLY A 1 111 ? -8.728 -10.504 -7.643 1.00 94.75 111 GLY A O 1
ATOM 849 N N . PHE A 1 112 ? -6.661 -10.462 -6.784 1.00 94.50 112 PHE A N 1
ATOM 850 C CA . PHE A 1 112 ? -6.450 -9.035 -7.025 1.00 94.50 112 PHE A CA 1
ATOM 851 C C . PHE A 1 112 ? -5.900 -8.833 -8.440 1.00 94.50 112 PHE A C 1
ATOM 853 O O . PHE A 1 112 ? -4.904 -9.447 -8.817 1.00 94.50 112 PHE A O 1
ATOM 860 N N . GLU A 1 113 ? -6.546 -7.970 -9.222 1.00 92.69 113 GLU A N 1
ATOM 861 C CA . GLU A 1 113 ? -6.272 -7.845 -10.662 1.00 92.69 113 GLU A CA 1
ATOM 862 C C . GLU A 1 113 ? -5.207 -6.788 -10.988 1.00 92.69 113 GLU A C 1
ATOM 864 O O . GLU A 1 113 ? -4.469 -6.922 -11.960 1.00 92.69 113 GLU A O 1
ATOM 869 N N . ARG A 1 114 ? -5.104 -5.731 -10.173 1.00 94.38 114 ARG A N 1
ATOM 870 C CA . ARG A 1 114 ? -4.232 -4.569 -10.420 1.00 94.38 114 ARG A CA 1
ATOM 871 C C . ARG A 1 114 ? -3.099 -4.503 -9.401 1.00 94.38 114 ARG A C 1
ATOM 873 O O . ARG A 1 114 ? -3.086 -3.627 -8.540 1.00 94.38 114 ARG A O 1
ATOM 880 N N . VAL A 1 115 ? -2.148 -5.430 -9.488 1.00 97.06 115 VAL A N 1
ATOM 881 C CA . VAL A 1 115 ? -1.031 -5.525 -8.533 1.00 97.06 115 VAL A CA 1
ATOM 882 C C . VAL A 1 115 ? 0.286 -5.095 -9.180 1.00 97.06 115 VAL A C 1
ATOM 884 O O . VAL A 1 115 ? 0.663 -5.564 -10.254 1.00 97.06 115 VAL A O 1
ATOM 887 N N . MET A 1 116 ? 1.014 -4.215 -8.501 1.00 97.69 116 MET A N 1
ATOM 888 C CA . MET A 1 116 ? 2.351 -3.754 -8.857 1.00 97.69 116 MET A CA 1
ATOM 889 C C . MET A 1 116 ? 3.320 -4.034 -7.709 1.00 97.69 116 MET A C 1
ATOM 891 O O . MET A 1 116 ? 2.965 -3.909 -6.539 1.00 97.69 116 MET A O 1
ATOM 895 N N . ASN A 1 117 ? 4.559 -4.386 -8.032 1.00 98.12 117 ASN A N 1
ATOM 896 C CA . ASN A 1 117 ? 5.641 -4.568 -7.072 1.00 98.12 117 ASN A CA 1
ATOM 897 C C . ASN A 1 117 ? 6.685 -3.472 -7.278 1.00 98.12 117 ASN A C 1
ATOM 899 O O . ASN A 1 117 ? 7.227 -3.337 -8.375 1.00 98.12 117 ASN A O 1
ATOM 903 N N . TYR A 1 118 ? 7.017 -2.718 -6.229 1.00 97.94 118 TYR A N 1
ATOM 904 C CA . TYR A 1 118 ? 8.170 -1.829 -6.286 1.00 97.94 118 TYR A CA 1
ATOM 905 C C . TYR A 1 118 ? 9.454 -2.664 -6.208 1.00 97.94 118 TYR A C 1
ATOM 907 O O . TYR A 1 118 ? 9.949 -2.987 -5.125 1.00 97.94 118 TYR A O 1
ATOM 915 N N . ALA A 1 119 ? 9.995 -3.020 -7.375 1.00 93.19 119 ALA A N 1
ATOM 916 C CA . ALA A 1 119 ? 11.022 -4.050 -7.521 1.00 93.19 119 ALA A CA 1
ATOM 917 C C . ALA A 1 119 ? 12.327 -3.735 -6.781 1.00 93.19 119 ALA A C 1
ATOM 919 O O . ALA A 1 119 ? 13.037 -4.643 -6.359 1.00 93.19 119 ALA A O 1
ATOM 920 N N . ARG A 1 120 ? 12.643 -2.449 -6.597 1.00 94.00 120 ARG A N 1
ATOM 921 C CA . ARG A 1 120 ? 13.831 -2.011 -5.851 1.00 94.00 120 ARG A CA 1
ATOM 922 C C . ARG A 1 120 ? 13.557 -1.740 -4.369 1.00 94.00 120 ARG A C 1
ATOM 924 O O . ARG A 1 120 ? 14.495 -1.698 -3.572 1.00 94.00 120 ARG A O 1
ATOM 931 N N . GLY A 1 121 ? 12.286 -1.592 -3.994 1.00 96.19 121 GLY A N 1
ATOM 932 C CA . GLY A 1 121 ? 11.851 -1.278 -2.638 1.00 96.19 121 GLY A CA 1
ATOM 933 C C . GLY A 1 121 ? 12.413 0.036 -2.077 1.00 96.19 121 GLY A C 1
ATOM 934 O O . GLY A 1 121 ? 13.047 0.834 -2.770 1.00 96.19 121 GLY A O 1
ATOM 935 N N . MET A 1 122 ? 12.202 0.238 -0.778 1.00 97.69 122 MET A N 1
ATOM 936 C CA . MET A 1 122 ? 12.642 1.414 -0.021 1.00 97.69 122 MET A CA 1
ATOM 937 C C . MET A 1 122 ? 14.153 1.660 -0.072 1.00 97.69 122 MET A C 1
ATOM 939 O O . MET A 1 122 ? 14.577 2.802 0.031 1.00 97.69 122 MET A O 1
ATOM 943 N N . SER A 1 123 ? 14.973 0.631 -0.301 1.00 96.81 123 SER A N 1
ATOM 944 C CA . SER A 1 123 ? 16.430 0.770 -0.443 1.00 96.81 123 SER A CA 1
ATOM 945 C C . SER A 1 123 ? 16.857 1.657 -1.617 1.00 96.81 123 SER A C 1
ATOM 947 O O . SER A 1 123 ? 17.985 2.137 -1.644 1.00 96.81 123 SER A O 1
ATOM 949 N N . SER A 1 124 ? 15.977 1.849 -2.605 1.00 96.62 124 SER A N 1
ATOM 950 C CA . SER A 1 124 ? 16.198 2.742 -3.749 1.00 96.62 124 SER A CA 1
ATOM 951 C C . SER A 1 124 ? 15.224 3.919 -3.782 1.00 96.62 124 SER A C 1
ATOM 953 O O . SER A 1 124 ? 15.182 4.632 -4.778 1.00 96.62 124 SER A O 1
ATOM 955 N N . TRP A 1 125 ? 14.409 4.103 -2.741 1.00 97.31 125 TRP A N 1
ATOM 956 C CA . TRP A 1 125 ? 13.559 5.281 -2.623 1.00 97.31 125 TRP A CA 1
ATOM 957 C C . TRP A 1 125 ? 14.408 6.485 -2.213 1.00 97.31 125 TRP A C 1
ATOM 959 O O . TRP A 1 125 ? 15.078 6.460 -1.185 1.00 97.31 125 TRP A O 1
ATOM 969 N N . ASP A 1 126 ? 14.382 7.525 -3.036 1.00 96.06 126 ASP A N 1
ATOM 970 C CA . ASP A 1 126 ? 15.101 8.790 -2.857 1.00 96.06 126 ASP A CA 1
ATOM 971 C C . ASP A 1 126 ? 14.153 9.975 -2.591 1.00 96.06 126 ASP A C 1
ATOM 973 O O . ASP A 1 126 ? 14.595 11.117 -2.472 1.00 96.06 126 ASP A O 1
ATOM 977 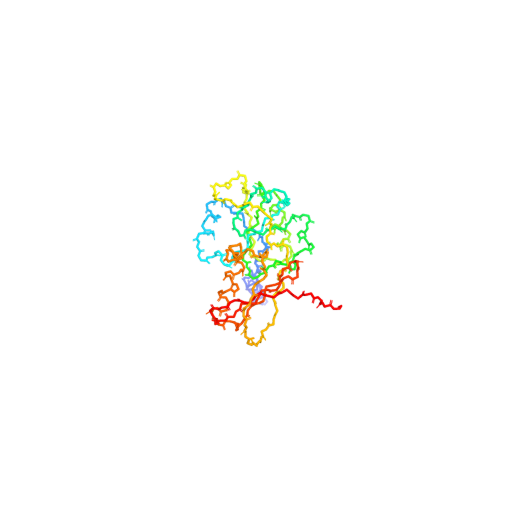N N . GLY A 1 127 ? 12.847 9.710 -2.513 1.00 93.44 127 GLY A N 1
ATOM 978 C CA . GLY A 1 127 ? 11.829 10.701 -2.192 1.00 93.44 127 GLY A CA 1
ATOM 979 C C . GLY A 1 127 ? 11.628 10.899 -0.685 1.00 93.44 127 GLY A C 1
ATOM 980 O O . GLY A 1 127 ? 12.300 10.274 0.140 1.00 93.44 127 GLY A O 1
ATOM 981 N N . PRO A 1 128 ? 10.674 11.764 -0.302 1.00 89.69 128 PRO A N 1
ATOM 982 C CA . PRO A 1 128 ? 10.366 12.013 1.099 1.00 89.69 128 PRO A CA 1
ATOM 983 C C . PRO A 1 128 ? 9.832 10.753 1.790 1.00 89.69 128 PRO A C 1
ATOM 985 O O . PRO A 1 128 ? 9.185 9.902 1.171 1.00 89.69 128 PRO A O 1
ATOM 988 N N . VAL A 1 129 ? 10.096 10.662 3.091 1.00 91.50 129 VAL A N 1
ATOM 989 C CA . VAL A 1 129 ? 9.543 9.642 3.983 1.00 91.50 129 VAL A CA 1
ATOM 990 C C . VAL A 1 129 ? 8.922 10.310 5.197 1.00 91.50 129 VAL A C 1
ATOM 992 O O . VAL A 1 129 ? 9.361 11.380 5.622 1.00 91.50 129 VAL A O 1
ATOM 995 N N . VAL A 1 130 ? 7.920 9.658 5.767 1.00 83.50 130 VAL A N 1
ATOM 996 C CA . VAL A 1 130 ? 7.305 10.036 7.038 1.00 83.50 130 VAL A CA 1
ATOM 997 C C . VAL A 1 130 ? 7.605 8.959 8.078 1.00 83.50 130 VAL A C 1
ATOM 999 O O . VAL A 1 130 ? 7.767 7.785 7.742 1.00 83.50 130 VAL A O 1
ATOM 1002 N N . MET A 1 131 ? 7.731 9.371 9.337 1.00 81.94 131 MET A N 1
ATOM 1003 C CA . MET A 1 131 ? 7.971 8.479 10.473 1.00 81.94 131 MET A CA 1
ATOM 1004 C C . MET A 1 131 ? 6.672 8.237 11.237 1.00 81.94 131 MET A C 1
ATOM 1006 O O . MET A 1 131 ? 5.764 9.068 11.214 1.00 81.94 131 MET A O 1
ATOM 1010 N N . GLY A 1 132 ? 6.623 7.138 11.983 1.00 75.81 132 GLY A N 1
ATOM 1011 C CA . GLY A 1 132 ? 5.527 6.829 12.892 1.00 75.81 132 GLY A CA 1
ATOM 1012 C C . GLY A 1 132 ? 4.697 5.623 12.474 1.00 75.81 132 GLY A C 1
ATOM 1013 O O . GLY A 1 132 ? 4.921 4.985 11.446 1.00 75.81 132 GLY A O 1
ATOM 1014 N N . LYS A 1 133 ? 3.741 5.283 13.337 1.00 67.19 133 LYS A N 1
ATOM 1015 C CA . LYS A 1 133 ? 2.926 4.076 13.197 1.00 67.19 133 LYS A CA 1
ATOM 1016 C C . LYS A 1 133 ? 2.032 4.161 11.978 1.00 67.19 133 LYS A C 1
ATOM 1018 O O . LYS A 1 133 ? 1.565 5.238 11.614 1.00 67.19 133 LYS A O 1
ATOM 1023 N N . SER A 1 134 ? 1.755 3.004 11.381 1.00 57.59 134 SER A N 1
ATOM 1024 C CA . SER A 1 134 ? 0.738 2.957 10.342 1.00 57.59 134 SER A CA 1
ATOM 1025 C C . SER A 1 134 ? -0.582 3.428 10.939 1.00 57.59 134 SER A C 1
ATOM 1027 O O . SER A 1 134 ? -0.943 2.972 12.027 1.00 57.59 134 SER A O 1
ATOM 1029 N N . PRO A 1 135 ? -1.330 4.298 10.248 1.00 53.09 135 PRO A N 1
ATOM 1030 C CA . PRO A 1 135 ? -2.657 4.689 10.702 1.00 53.09 135 PRO A CA 1
ATOM 1031 C C . PRO A 1 135 ? -3.679 3.531 10.643 1.00 53.09 135 PRO A C 1
ATOM 1033 O O . PRO A 1 135 ? -4.863 3.754 10.873 1.00 53.09 135 PRO A O 1
ATOM 1036 N N . TRP A 1 136 ? -3.252 2.299 10.326 1.00 42.12 136 TRP A N 1
ATOM 1037 C CA . TRP A 1 136 ? -4.092 1.112 10.150 1.00 42.12 136 TRP A CA 1
ATOM 1038 C C . TRP A 1 136 ? -3.688 -0.002 11.141 1.00 42.12 136 TRP A C 1
ATOM 1040 O O . TRP A 1 136 ? -2.488 -0.172 11.373 1.00 42.12 136 TRP A O 1
ATOM 1050 N N . PRO A 1 137 ? -4.620 -0.779 11.746 1.00 48.59 137 PRO A N 1
ATOM 1051 C CA . PRO A 1 137 ? -5.976 -1.127 11.289 1.00 48.59 137 PRO A CA 1
ATOM 1052 C C . PRO A 1 137 ? -7.096 -0.209 11.843 1.00 48.59 137 PRO A C 1
ATOM 1054 O O . PRO A 1 137 ? -6.845 0.567 12.748 1.00 48.59 137 PRO A O 1
ATOM 1057 N N . ALA A 1 138 ? -8.345 -0.371 11.372 1.00 36.03 138 ALA A N 1
ATOM 1058 C CA . ALA A 1 138 ? -9.592 -0.110 12.136 1.00 36.03 138 ALA A CA 1
ATOM 1059 C C . ALA A 1 138 ? -10.442 1.176 11.959 1.00 36.03 138 ALA A C 1
ATOM 1061 O O . ALA A 1 138 ? -11.031 1.616 12.940 1.00 36.03 138 ALA A O 1
ATOM 1062 N N . ALA A 1 139 ? -10.679 1.661 10.733 1.00 33.31 139 ALA A N 1
ATOM 1063 C CA . ALA A 1 139 ? -11.926 2.382 10.427 1.00 33.31 139 ALA A CA 1
ATOM 1064 C C . ALA A 1 139 ? -12.884 1.495 9.622 1.00 33.31 139 ALA A C 1
ATOM 1066 O O . ALA A 1 139 ? -12.692 1.297 8.424 1.00 33.31 139 ALA A O 1
ATOM 1067 N N . LYS A 1 140 ? -13.926 0.946 10.263 1.00 33.81 140 LYS A N 1
ATOM 1068 C CA . LYS A 1 140 ? -15.111 0.465 9.538 1.00 33.81 140 LYS A CA 1
ATOM 1069 C C . LYS A 1 140 ? -15.940 1.688 9.146 1.00 33.81 140 LYS A C 1
ATOM 1071 O O . LYS A 1 140 ? -16.373 2.428 10.023 1.00 33.81 140 LYS A O 1
ATOM 1076 N N . ILE A 1 141 ? -16.175 1.888 7.852 1.00 35.56 141 ILE A N 1
ATOM 1077 C CA . ILE A 1 141 ? -17.104 2.914 7.365 1.00 35.56 141 ILE A CA 1
ATOM 1078 C C . ILE A 1 141 ? -18.496 2.280 7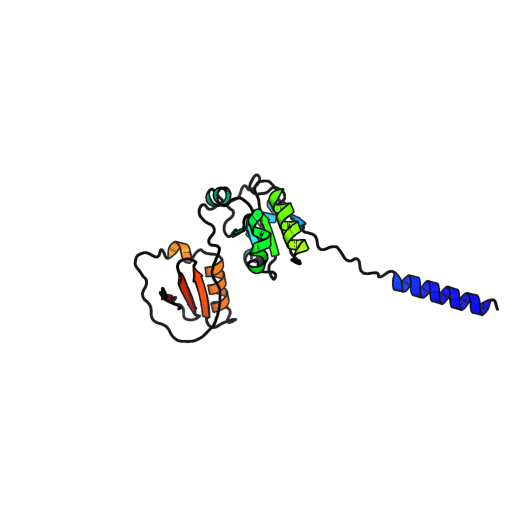.269 1.00 35.56 141 ILE A C 1
ATOM 1080 O O . ILE A 1 141 ? -18.688 1.313 6.533 1.00 35.56 141 ILE A O 1
ATOM 1084 N N . SER A 1 142 ? -19.475 2.795 8.019 1.00 38.25 142 SER A N 1
ATOM 1085 C CA . SER A 1 142 ? -20.874 2.347 7.936 1.00 38.25 142 SER A CA 1
ATOM 1086 C C . SER A 1 142 ? -21.880 3.466 8.245 1.00 38.25 142 SER A C 1
ATOM 1088 O O . SER A 1 142 ? -21.704 4.157 9.245 1.00 38.25 142 SER A O 1
ATOM 1090 N N . GLY A 1 143 ? -22.963 3.546 7.451 1.00 34.09 143 GLY A N 1
ATOM 1091 C CA . GLY A 1 143 ? -24.278 4.122 7.805 1.00 34.09 143 GLY A CA 1
ATOM 1092 C C . GLY A 1 143 ? -24.415 5.656 7.810 1.00 34.09 143 GLY A C 1
ATOM 1093 O O . GLY A 1 143 ? -23.726 6.344 8.551 1.00 34.09 143 GLY A O 1
ATOM 1094 N N . ALA A 1 144 ? -25.370 6.185 7.033 1.00 28.55 144 ALA A N 1
ATOM 1095 C CA . ALA A 1 144 ? -25.731 7.607 6.954 1.00 28.55 144 ALA A CA 1
ATOM 1096 C C . ALA A 1 144 ? -27.059 7.911 7.684 1.00 28.55 144 ALA A C 1
ATOM 1098 O O . ALA A 1 144 ? -27.996 7.130 7.532 1.00 28.55 144 ALA A O 1
ATOM 1099 N N . THR A 1 145 ? -27.146 9.014 8.457 1.00 28.91 145 THR A N 1
ATOM 1100 C CA . THR A 1 145 ? -28.357 9.839 8.789 1.00 28.91 145 THR A CA 1
ATOM 1101 C C . THR A 1 145 ? -28.098 10.882 9.920 1.00 28.91 145 THR A C 1
ATOM 1103 O O . THR A 1 145 ? -27.216 10.686 10.754 1.00 28.91 145 THR A O 1
ATOM 1106 N N . GLY A 1 146 ? -28.871 11.991 9.958 1.00 28.84 146 GLY A N 1
ATOM 1107 C CA . GLY A 1 146 ? -29.147 12.852 11.152 1.00 28.84 146 GLY A CA 1
ATOM 1108 C C . GLY A 1 146 ? -28.278 14.108 11.412 1.00 28.84 146 GLY A C 1
ATOM 1109 O O . GLY A 1 146 ? -27.183 14.176 10.889 1.00 28.84 146 GLY A O 1
ATOM 1110 N N . GLU A 1 147 ? -28.741 15.104 12.189 1.00 25.52 147 GLU A N 1
ATOM 1111 C CA . GLU A 1 147 ? -28.164 16.474 12.386 1.00 25.52 147 GLU A CA 1
ATOM 1112 C C . GLU A 1 147 ? -27.178 16.648 13.583 1.00 25.52 147 GLU A C 1
ATOM 1114 O O . GLU A 1 147 ? -27.068 15.745 14.406 1.00 25.52 147 GLU A O 1
ATOM 1119 N N . VAL A 1 148 ? -26.469 17.800 13.653 1.00 34.03 148 VAL A N 1
ATOM 1120 C CA . VAL A 1 148 ? -25.110 18.031 14.244 1.00 34.03 148 VAL A CA 1
ATOM 1121 C C . VAL A 1 148 ? -25.029 19.136 15.327 1.00 34.03 148 VAL A C 1
ATOM 1123 O O . VAL A 1 148 ? -25.692 20.168 15.201 1.00 34.03 148 VAL A O 1
ATOM 1126 N N . SER A 1 149 ? -24.116 18.989 16.314 1.00 24.81 149 SER A N 1
ATOM 1127 C CA . SER A 1 149 ? -23.540 20.086 17.144 1.00 24.81 149 SER A CA 1
ATOM 1128 C C . SER A 1 149 ? -22.175 19.714 17.784 1.00 24.81 149 SER A C 1
ATOM 1130 O O . SER A 1 149 ? -21.937 18.551 18.060 1.00 24.81 149 SER A O 1
ATOM 1132 N N . VAL A 1 150 ? -21.265 20.677 18.032 1.00 33.91 150 VAL A N 1
ATOM 1133 C CA . VAL A 1 150 ? -19.791 20.448 18.124 1.00 33.91 150 VAL A CA 1
ATOM 1134 C C . VAL A 1 150 ? -19.160 20.700 19.506 1.00 33.91 150 VAL A C 1
ATOM 1136 O O . VAL A 1 150 ? -19.253 21.837 19.967 1.00 33.91 150 VAL A O 1
ATOM 1139 N N . GLN A 1 151 ? -18.392 19.736 20.069 1.00 29.44 151 GLN A N 1
ATOM 1140 C CA . GLN A 1 151 ? -17.292 19.937 21.058 1.00 29.44 151 GLN A CA 1
ATOM 1141 C C . GLN A 1 151 ? -16.248 18.783 21.042 1.00 29.44 151 GLN A C 1
ATOM 1143 O O . GLN A 1 151 ? -16.630 17.622 20.938 1.00 29.44 151 GLN A O 1
ATOM 1148 N N . SER A 1 152 ? -14.943 19.082 21.182 1.00 37.88 152 SER A N 1
ATOM 1149 C CA . SER A 1 152 ? -13.832 18.098 21.186 1.00 37.88 152 SER A CA 1
ATOM 1150 C C . SER A 1 152 ? -13.260 17.812 22.594 1.00 37.88 152 SER A C 1
ATOM 1152 O O . SER A 1 152 ? -13.205 18.731 23.416 1.00 37.88 152 SER A O 1
ATOM 1154 N N . PRO A 1 153 ? -12.746 16.594 22.884 1.00 35.53 153 PRO A N 1
ATOM 1155 C CA . PRO A 1 153 ? -11.918 16.330 24.069 1.00 35.53 153 PRO A CA 1
ATOM 1156 C C . PRO A 1 153 ? -10.514 16.948 23.950 1.00 35.53 153 PRO A C 1
ATOM 1158 O O . PRO A 1 153 ? -9.995 17.115 22.849 1.00 35.53 153 PRO A O 1
ATOM 1161 N N . SER A 1 154 ? -9.879 17.249 25.085 1.00 40.16 154 SER A N 1
ATOM 1162 C CA . SER A 1 154 ? -8.593 17.967 25.182 1.00 40.16 154 SER A CA 1
ATOM 1163 C C . SER A 1 154 ? -7.374 17.243 24.602 1.00 40.16 154 SER A C 1
ATOM 1165 O O . SER A 1 154 ? -6.361 17.886 24.343 1.00 40.16 154 SER A O 1
ATOM 1167 N N . ASP A 1 155 ? -7.458 15.930 24.398 1.00 38.06 155 ASP A N 1
ATOM 1168 C CA . ASP A 1 155 ? -6.284 15.080 24.153 1.00 38.06 155 ASP A CA 1
ATOM 1169 C C . ASP A 1 155 ? -6.165 14.640 22.679 1.00 38.06 155 ASP A C 1
ATOM 1171 O O . ASP A 1 155 ? -5.378 13.757 22.340 1.00 38.06 155 ASP A O 1
ATOM 1175 N N . PHE A 1 156 ? -6.962 15.240 21.792 1.00 45.06 156 PHE A N 1
ATOM 1176 C CA . PHE A 1 156 ? -7.062 14.886 20.377 1.00 45.06 156 PHE A CA 1
ATOM 1177 C C . PHE A 1 156 ? -6.402 15.974 19.504 1.00 45.06 156 PHE A C 1
ATOM 1179 O O . PHE A 1 156 ? -6.890 17.102 19.463 1.00 45.06 156 PHE A O 1
ATOM 1186 N N . SER A 1 157 ? -5.289 15.664 18.817 1.00 52.81 157 SER A N 1
ATOM 1187 C CA . SER A 1 157 ? -4.599 16.615 17.917 1.00 52.81 157 SER A CA 1
ATOM 1188 C C . SER A 1 157 ? -5.230 16.601 16.529 1.00 52.81 157 SER A C 1
ATOM 1190 O O . SER A 1 157 ? -5.182 15.607 15.804 1.00 52.81 157 SER A O 1
ATOM 1192 N N . TRP A 1 158 ? -5.829 17.734 16.171 1.00 45.47 158 TRP A N 1
ATOM 1193 C CA . TRP A 1 158 ? -6.560 17.922 14.924 1.00 45.47 158 TRP A CA 1
ATOM 1194 C C . TRP A 1 158 ? -5.647 17.945 13.694 1.00 45.47 158 TRP A C 1
ATOM 1196 O O . TRP A 1 158 ? -6.047 17.478 12.630 1.00 45.47 158 TRP A O 1
ATOM 1206 N N . GLU A 1 159 ? -4.407 18.420 13.851 1.00 47.34 159 GLU A N 1
ATOM 1207 C CA . GLU A 1 159 ? -3.430 18.517 12.762 1.00 47.34 159 GLU A CA 1
ATOM 1208 C C . GLU A 1 159 ? -3.061 17.149 12.179 1.00 47.34 159 GLU A C 1
ATOM 1210 O O . GLU A 1 159 ? -2.806 17.030 10.985 1.00 47.34 159 GLU A O 1
ATOM 1215 N N . LEU A 1 160 ? -3.054 16.098 13.004 1.00 46.50 160 LEU A N 1
ATOM 1216 C CA . LEU A 1 160 ? -2.678 14.759 12.555 1.00 46.50 160 LEU A CA 1
ATOM 1217 C C . LEU A 1 160 ? -3.788 14.083 11.749 1.00 46.50 160 LEU A C 1
ATOM 1219 O O . LEU A 1 160 ? -3.504 13.228 10.923 1.00 46.50 160 LEU A O 1
ATOM 1223 N N . VAL A 1 161 ? -5.048 14.434 12.015 1.00 49.59 161 VAL A N 1
ATOM 1224 C CA . VAL A 1 161 ? -6.227 13.779 11.434 1.00 49.59 161 VAL A CA 1
ATOM 1225 C C . VAL A 1 161 ? -6.598 14.399 10.092 1.00 49.59 161 VAL A C 1
ATOM 1227 O O . VAL A 1 161 ? -6.976 13.669 9.179 1.00 49.59 161 VAL A O 1
ATOM 1230 N N . SER A 1 162 ? -6.434 15.717 9.941 1.00 48.59 162 SER A N 1
ATOM 1231 C CA . SER A 1 162 ? -6.754 16.431 8.701 1.00 48.59 162 SER A CA 1
ATOM 1232 C C . SER A 1 162 ? -5.841 16.094 7.521 1.00 48.59 162 SER A C 1
ATOM 1234 O O . SER A 1 162 ? -6.255 16.250 6.376 1.00 48.59 162 SER A O 1
ATOM 1236 N N . GLU A 1 163 ? -4.630 15.609 7.799 1.00 48.56 163 GLU A N 1
ATOM 1237 C CA . GLU A 1 163 ? -3.626 15.233 6.792 1.00 48.56 163 GLU A CA 1
ATOM 1238 C C . GLU A 1 163 ? -3.714 13.754 6.383 1.00 48.56 163 GLU A C 1
ATOM 1240 O O . GLU A 1 163 ? -2.983 13.291 5.505 1.00 48.56 163 GLU A O 1
ATOM 1245 N N . LEU A 1 164 ? -4.603 12.969 7.004 1.00 52.44 164 LEU A N 1
ATOM 1246 C CA . LEU A 1 164 ? -4.695 11.547 6.698 1.00 52.44 164 LEU A CA 1
ATOM 1247 C C . LEU A 1 164 ? -5.347 11.337 5.323 1.00 52.44 164 LEU A C 1
ATOM 1249 O O . LEU A 1 164 ? -6.455 11.825 5.086 1.00 52.44 164 LEU A O 1
ATOM 1253 N N . PRO A 1 165 ? -4.742 10.536 4.425 1.00 49.22 165 PRO A N 1
ATOM 1254 C CA . PRO A 1 165 ? -5.290 10.301 3.088 1.00 49.22 165 PRO A CA 1
ATOM 1255 C C . PRO A 1 165 ? -6.730 9.771 3.093 1.00 49.22 165 PRO A C 1
ATOM 1257 O O . PRO A 1 165 ? -7.516 10.095 2.207 1.00 49.22 165 PRO A O 1
ATOM 1260 N N . PHE A 1 166 ? -7.106 8.991 4.110 1.00 51.69 166 PHE A N 1
ATOM 1261 C CA . PHE A 1 166 ? -8.473 8.489 4.265 1.00 51.69 166 PHE A CA 1
ATOM 1262 C C . PHE A 1 166 ? -9.446 9.545 4.801 1.00 51.69 166 PHE A C 1
ATOM 1264 O O . PHE A 1 166 ? -10.628 9.485 4.483 1.00 51.69 166 PHE A O 1
ATOM 1271 N N . PHE A 1 167 ? -8.969 10.510 5.591 1.00 55.53 167 PHE A N 1
ATOM 1272 C CA . PHE A 1 167 ? -9.767 11.648 6.032 1.00 55.53 167 PHE A CA 1
ATOM 1273 C C . PHE A 1 167 ? -10.072 12.559 4.845 1.00 55.53 167 PHE A C 1
ATOM 1275 O O . PHE A 1 167 ? -11.222 12.933 4.645 1.00 55.53 167 PHE A O 1
ATOM 1282 N N . LEU A 1 168 ? -9.068 12.834 4.007 1.00 54.12 168 LEU A N 1
ATOM 1283 C CA . LEU A 1 168 ? -9.237 13.587 2.765 1.00 54.12 168 LEU A CA 1
ATOM 1284 C C . LEU A 1 168 ? -10.151 12.858 1.771 1.00 54.12 168 LEU A C 1
ATOM 1286 O O . LEU A 1 168 ? -11.015 13.493 1.178 1.00 54.12 168 LEU A O 1
ATOM 1290 N N . TYR A 1 169 ? -10.030 11.534 1.644 1.00 54.25 169 TYR A N 1
ATOM 1291 C CA . TYR A 1 169 ? -10.933 10.712 0.829 1.00 54.25 169 TYR A CA 1
ATOM 1292 C C . TYR A 1 169 ? -12.372 10.721 1.357 1.00 54.25 169 TYR A C 1
ATOM 1294 O O . TYR A 1 169 ? -13.311 10.942 0.602 1.00 54.25 169 TYR A O 1
ATOM 1302 N N . ALA A 1 170 ? -12.562 10.525 2.661 1.00 53.81 170 ALA A N 1
ATOM 1303 C CA . ALA A 1 170 ? -13.886 10.555 3.268 1.00 53.81 170 ALA A CA 1
ATOM 1304 C C . ALA A 1 170 ? -14.509 11.964 3.198 1.00 53.81 170 ALA A C 1
ATOM 1306 O O . ALA A 1 170 ? -15.719 12.098 3.039 1.00 53.81 170 ALA A O 1
ATOM 1307 N N . LEU A 1 171 ? -13.687 13.017 3.252 1.00 57.88 171 LEU A N 1
ATOM 1308 C CA . LEU A 1 171 ? -14.100 14.398 3.016 1.00 57.88 171 LEU A CA 1
ATOM 1309 C C . LEU A 1 171 ? -14.476 14.640 1.545 1.00 57.88 171 LEU A C 1
ATOM 1311 O O . LEU A 1 171 ? -15.431 15.365 1.285 1.00 57.88 171 LEU A O 1
ATOM 1315 N N . ASP A 1 172 ? -13.753 14.045 0.597 1.00 55.00 172 ASP A N 1
ATOM 1316 C CA . ASP A 1 172 ? -14.044 14.124 -0.837 1.00 55.00 172 ASP A CA 1
ATOM 1317 C C . ASP A 1 172 ? -15.345 13.392 -1.194 1.00 55.00 172 ASP A C 1
ATOM 1319 O O . ASP A 1 172 ? -16.217 13.991 -1.810 1.00 55.00 172 ASP A O 1
ATOM 1323 N N . MET A 1 173 ? -15.561 12.173 -0.685 1.00 52.78 173 MET A N 1
ATOM 1324 C CA . MET A 1 173 ? -16.825 11.429 -0.838 1.00 52.78 173 MET A CA 1
ATOM 1325 C C . MET A 1 173 ? -18.050 12.221 -0.361 1.00 52.78 173 MET A C 1
ATOM 1327 O O . MET A 1 173 ? -19.123 12.164 -0.960 1.00 52.78 173 MET A O 1
ATOM 1331 N N . VAL A 1 174 ? -17.888 12.958 0.739 1.00 52.31 174 VAL A N 1
ATOM 1332 C CA . VAL A 1 174 ? -18.935 13.818 1.296 1.00 52.31 174 VAL A CA 1
ATOM 1333 C C . VAL A 1 174 ? -19.141 15.076 0.444 1.00 52.31 174 VAL A C 1
ATOM 1335 O O . VAL A 1 174 ? -20.263 15.557 0.336 1.00 52.31 174 VAL A O 1
ATOM 1338 N N . LYS A 1 175 ? -18.087 15.608 -0.186 1.00 49.91 175 LYS A N 1
ATOM 1339 C CA . LYS A 1 175 ? -18.150 16.793 -1.060 1.00 49.91 175 LYS A CA 1
ATOM 1340 C C . LYS A 1 175 ? -18.660 16.494 -2.471 1.00 49.91 175 LYS A C 1
ATOM 1342 O O . LYS A 1 175 ? -19.200 17.390 -3.111 1.00 49.91 175 LYS A O 1
ATOM 1347 N N . THR A 1 176 ? -18.467 15.276 -2.973 1.00 50.44 176 THR A N 1
ATOM 1348 C CA . THR A 1 176 ? -18.887 14.852 -4.320 1.00 50.44 176 THR A CA 1
ATOM 1349 C C . THR A 1 176 ? -20.331 14.343 -4.369 1.00 50.44 176 THR A C 1
ATOM 1351 O O . THR A 1 176 ? -20.851 14.086 -5.454 1.00 50.44 176 THR A O 1
ATOM 1354 N N . GLY A 1 177 ? -21.011 14.256 -3.218 1.00 47.09 177 GLY A N 1
ATOM 1355 C CA . GLY A 1 177 ? -22.434 13.922 -3.125 1.00 47.09 177 GLY A CA 1
ATOM 1356 C C . GLY A 1 177 ? -22.752 12.427 -3.240 1.00 47.09 177 GLY A C 1
ATOM 1357 O O . GLY A 1 177 ? -23.926 12.060 -3.304 1.00 47.09 177 GLY A O 1
ATOM 1358 N N . GLU A 1 178 ? -21.744 11.547 -3.229 1.00 46.25 178 GLU A N 1
ATOM 1359 C CA . GLU A 1 178 ? -21.941 10.086 -3.204 1.00 46.25 178 GLU A CA 1
ATOM 1360 C C . GLU A 1 178 ? -22.422 9.567 -1.831 1.00 46.25 178 GLU A C 1
ATOM 1362 O O . GLU A 1 178 ? -22.813 8.406 -1.693 1.00 46.25 178 GLU A O 1
ATOM 1367 N N . GLY A 1 179 ? -22.483 10.439 -0.819 1.00 45.69 179 GLY A N 1
ATOM 1368 C CA . GLY A 1 179 ? -23.144 10.192 0.459 1.00 45.69 179 GLY A CA 1
ATOM 1369 C C . GLY A 1 179 ? -23.225 11.455 1.317 1.00 45.69 179 GLY A C 1
ATOM 1370 O O . GLY A 1 179 ? -22.296 12.250 1.356 1.00 45.69 179 GLY A O 1
ATOM 1371 N N . SER A 1 180 ? -24.319 11.630 2.063 1.00 51.72 180 SER A N 1
ATOM 1372 C CA . SER A 1 180 ? -24.515 12.800 2.940 1.00 51.72 180 SER A CA 1
ATOM 1373 C C . SER A 1 180 ? -23.575 12.828 4.159 1.00 51.72 180 SER A C 1
ATOM 1375 O O . SER A 1 180 ? -23.553 13.809 4.906 1.00 51.72 180 SER A O 1
ATOM 1377 N N . SER A 1 181 ? -22.859 11.724 4.419 1.00 53.56 181 SER A N 1
ATOM 1378 C CA . SER A 1 181 ? -21.933 11.580 5.543 1.00 53.56 181 SER A CA 1
ATOM 1379 C C . SER A 1 181 ? -20.973 10.389 5.409 1.00 53.56 181 SER A C 1
ATOM 1381 O O . SER A 1 181 ? -21.372 9.362 4.863 1.00 53.56 181 SER A O 1
ATOM 1383 N N . ALA A 1 182 ? -19.785 10.464 6.016 1.00 54.38 182 ALA A N 1
ATOM 1384 C CA . ALA A 1 182 ? -18.837 9.354 6.168 1.00 54.38 182 ALA A CA 1
ATOM 1385 C C . ALA A 1 182 ? -18.423 9.171 7.638 1.00 54.38 182 ALA A C 1
ATOM 1387 O O . ALA A 1 182 ? -18.217 10.153 8.344 1.00 54.38 182 ALA A O 1
ATOM 1388 N N . THR A 1 183 ? -18.279 7.926 8.096 1.00 54.69 183 THR A N 1
ATOM 1389 C CA . THR A 1 183 ? -17.917 7.599 9.487 1.00 54.69 183 THR A CA 1
ATOM 1390 C C . THR A 1 183 ? -16.580 6.871 9.522 1.00 54.69 183 THR A C 1
ATOM 1392 O O . THR A 1 183 ? -16.423 5.847 8.863 1.00 54.69 183 THR A O 1
ATOM 1395 N N . LEU A 1 184 ? -15.631 7.374 10.303 1.00 55.03 184 LEU A N 1
ATOM 1396 C CA . LEU A 1 184 ? -14.312 6.796 10.524 1.00 55.03 184 LEU A CA 1
ATOM 1397 C C . LEU A 1 184 ? -14.241 6.291 11.965 1.00 55.03 184 LEU A C 1
ATOM 1399 O O . LEU A 1 184 ? -14.289 7.080 12.904 1.00 55.03 184 LEU A O 1
ATOM 1403 N N . GLN A 1 185 ? -14.140 4.979 12.138 1.00 52.88 185 GLN A N 1
ATOM 1404 C CA . GLN A 1 185 ? -13.825 4.377 13.432 1.00 52.88 185 GLN A CA 1
ATOM 1405 C C . GLN A 1 185 ? -12.307 4.355 13.644 1.00 52.88 185 GLN A C 1
ATOM 1407 O O . GLN A 1 185 ? -11.555 4.294 12.680 1.00 52.88 185 GLN A O 1
ATOM 1412 N N . PHE A 1 186 ? -11.840 4.410 14.882 1.00 50.19 186 PHE A N 1
ATOM 1413 C CA . PHE A 1 186 ? -10.430 4.245 15.229 1.00 50.19 186 PHE A CA 1
ATOM 1414 C C . PHE A 1 186 ? -10.271 3.103 16.250 1.00 50.19 186 PHE A C 1
ATOM 1416 O O . PHE A 1 186 ? -11.225 2.780 16.968 1.00 50.19 186 PHE A O 1
ATOM 1423 N N . PRO A 1 187 ? -9.081 2.474 16.354 1.00 45.25 187 PRO A N 1
ATOM 1424 C CA . PRO A 1 187 ? -8.819 1.377 17.297 1.00 45.25 187 PRO A CA 1
ATOM 1425 C C . PRO A 1 187 ? -9.104 1.685 18.769 1.00 45.25 187 PRO A C 1
ATOM 1427 O O . PRO A 1 187 ? -9.367 0.777 19.552 1.00 45.25 187 PRO A O 1
ATOM 1430 N N . ASP A 1 188 ? -9.011 2.954 19.157 1.00 46.78 188 ASP A N 1
ATOM 1431 C CA . ASP A 1 188 ? -9.242 3.440 20.519 1.00 46.78 188 ASP A CA 1
ATOM 1432 C C . ASP A 1 188 ? -10.735 3.651 20.842 1.00 46.78 188 ASP A C 1
ATOM 1434 O O . ASP A 1 188 ? -11.075 4.118 21.935 1.00 46.78 188 ASP A O 1
ATOM 1438 N N . GLY A 1 189 ? -11.616 3.310 19.895 1.00 46.53 189 GLY A N 1
ATOM 1439 C CA . GLY A 1 189 ? -13.060 3.505 19.976 1.00 46.53 189 GLY A CA 1
ATOM 1440 C C . GLY A 1 189 ? -13.522 4.900 19.554 1.00 46.53 189 GLY A C 1
ATOM 1441 O O . GLY A 1 189 ? -14.717 5.188 19.623 1.00 46.53 189 GLY A O 1
ATOM 1442 N N . THR A 1 190 ? -12.615 5.776 19.113 1.00 49.66 190 THR A N 1
ATOM 1443 C CA . THR A 1 190 ? -12.987 7.100 18.609 1.00 49.66 190 THR A CA 1
ATOM 1444 C C . THR A 1 190 ? -13.748 6.961 17.293 1.00 49.66 190 THR A C 1
ATOM 1446 O O . THR A 1 190 ? -13.361 6.192 16.414 1.00 49.66 190 THR A O 1
ATOM 1449 N N . MET A 1 191 ? -14.843 7.706 17.154 1.00 53.09 191 MET A N 1
ATOM 1450 C CA . MET A 1 191 ? -15.658 7.753 15.943 1.00 53.09 191 MET A CA 1
ATOM 1451 C C . MET A 1 191 ? -15.680 9.190 15.420 1.00 53.09 191 MET A C 1
ATOM 1453 O O . MET A 1 191 ? -16.086 10.118 16.123 1.00 53.09 191 MET A O 1
ATOM 1457 N N . VAL A 1 192 ? -15.255 9.378 14.175 1.00 58.25 192 VAL A N 1
ATOM 1458 C CA . VAL A 1 192 ? -15.274 10.671 13.485 1.00 58.25 192 VAL A CA 1
ATOM 1459 C C . VAL A 1 192 ? -16.326 10.625 12.388 1.00 58.25 192 VAL A C 1
ATOM 1461 O O . VAL A 1 192 ? -16.275 9.750 11.529 1.00 58.25 192 VAL A O 1
ATOM 1464 N N . VAL A 1 193 ? -17.273 11.563 12.399 1.00 58.31 193 VAL A N 1
ATOM 1465 C CA . VAL A 1 193 ? -18.343 11.636 11.396 1.00 58.31 193 VAL A CA 1
ATOM 1466 C C . VAL A 1 193 ? -18.185 12.916 10.574 1.00 58.31 193 VAL A C 1
ATOM 1468 O O . VAL A 1 193 ? -18.185 14.026 11.104 1.00 58.31 193 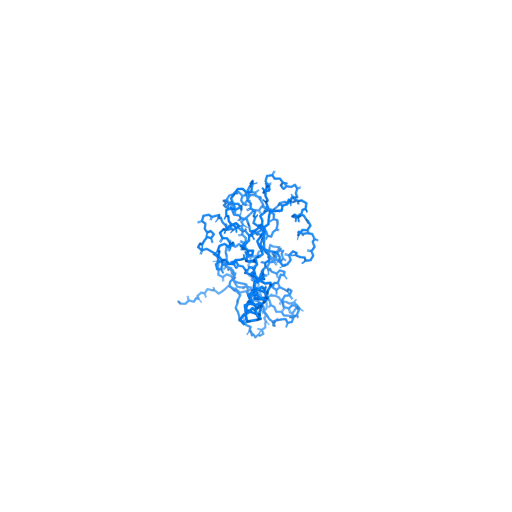VAL A O 1
ATOM 1471 N N . LEU A 1 194 ? -18.055 12.759 9.260 1.00 55.28 194 LEU A N 1
ATOM 1472 C CA . LEU A 1 194 ? -17.913 13.825 8.267 1.00 55.28 194 LEU A CA 1
ATOM 1473 C C . LEU A 1 194 ? -19.262 14.044 7.576 1.00 55.28 194 LEU A C 1
ATOM 1475 O O . LEU A 1 194 ? -19.865 13.058 7.161 1.00 55.28 194 LEU A O 1
ATOM 1479 N N . LYS A 1 195 ? -19.741 15.289 7.429 1.00 57.47 195 LYS A N 1
ATOM 1480 C CA . LYS A 1 195 ? -20.991 15.633 6.708 1.00 57.47 195 LYS A CA 1
ATOM 1481 C C . LYS A 1 195 ? -20.809 16.869 5.823 1.00 57.47 195 LYS A C 1
ATOM 1483 O O . LYS A 1 195 ? -19.913 17.675 6.059 1.00 57.47 195 LYS A O 1
ATOM 1488 N N . GLU A 1 196 ? -21.663 17.004 4.809 1.00 49.25 196 GLU A N 1
ATOM 1489 C CA . GLU A 1 196 ? -21.515 17.963 3.696 1.00 49.25 196 GLU A CA 1
ATOM 1490 C C . GLU A 1 196 ? -21.597 19.444 4.124 1.00 49.25 196 GLU A C 1
ATOM 1492 O O . GLU A 1 196 ? -21.106 20.333 3.431 1.00 49.25 196 GLU A O 1
ATOM 1497 N N . SER A 1 197 ? -22.120 19.741 5.316 1.00 46.72 197 SER A N 1
ATOM 1498 C CA . SER A 1 197 ? -22.210 21.104 5.845 1.00 46.72 197 SER A CA 1
ATOM 1499 C C . SER A 1 197 ? -20.982 21.501 6.672 1.00 46.72 197 SER A C 1
ATOM 1501 O O . SER A 1 197 ? -21.083 21.592 7.889 1.00 46.72 197 SER A O 1
ATOM 1503 N N . SER A 1 198 ? -19.844 21.752 6.017 1.00 42.19 198 SER A N 1
ATOM 1504 C CA . SER A 1 198 ? -18.692 22.583 6.458 1.00 42.19 198 SER A CA 1
ATOM 1505 C C . SER A 1 198 ? -18.116 22.425 7.884 1.00 42.19 198 SER A C 1
ATOM 1507 O O . SER A 1 198 ? -17.240 23.202 8.262 1.00 42.19 198 SER A O 1
ATOM 1509 N N . VAL A 1 199 ? -18.583 21.476 8.695 1.00 43.09 199 VAL A N 1
ATOM 1510 C CA . VAL A 1 199 ? -18.306 21.362 10.130 1.00 43.09 199 VAL A CA 1
ATOM 1511 C C . VAL A 1 199 ? -18.313 19.883 10.520 1.00 43.09 199 VAL A C 1
ATOM 1513 O O . VAL A 1 199 ? -19.166 19.112 10.087 1.00 43.09 199 VAL A O 1
ATOM 1516 N N . LEU A 1 200 ? -17.323 19.498 11.321 1.00 45.91 200 LEU A N 1
ATOM 1517 C CA . LEU A 1 200 ? -16.893 18.124 11.562 1.00 45.91 200 LEU A CA 1
ATOM 1518 C C . LEU A 1 200 ? -17.110 17.760 13.036 1.00 45.91 200 LEU A C 1
ATOM 1520 O O . LEU A 1 200 ? -16.726 18.538 13.909 1.00 45.91 200 LEU A O 1
ATOM 1524 N N . GLU A 1 201 ? -17.732 16.612 13.323 1.00 44.09 201 GLU A N 1
ATOM 1525 C CA . GLU A 1 201 ? -18.075 16.195 14.693 1.00 44.09 201 GLU A CA 1
ATOM 1526 C C . GLU A 1 201 ? -17.292 14.929 15.087 1.00 44.09 201 GLU A C 1
ATOM 1528 O O . GLU A 1 201 ? -17.263 13.941 14.346 1.00 44.09 201 GLU A O 1
ATOM 1533 N N . ILE A 1 202 ? -16.645 14.960 16.259 1.00 42.62 202 ILE A N 1
ATOM 1534 C CA . ILE A 1 202 ? -15.944 13.810 16.850 1.00 42.62 202 ILE A CA 1
ATOM 1535 C C . ILE A 1 202 ? -16.675 13.407 18.124 1.00 42.62 202 ILE A C 1
ATOM 1537 O O . ILE A 1 202 ? -16.841 14.232 19.020 1.00 42.62 202 ILE A O 1
ATOM 1541 N N . SER A 1 203 ? -17.036 12.132 18.252 1.00 42.91 203 SER A N 1
ATOM 1542 C CA . SER A 1 203 ? -17.543 11.584 19.512 1.00 42.91 203 SER A CA 1
ATOM 1543 C C . SER A 1 203 ? -16.756 10.340 19.918 1.00 42.91 203 SER A C 1
ATOM 1545 O O . SER A 1 203 ? -16.274 9.574 19.082 1.00 42.91 203 SER A O 1
ATOM 1547 N N . ARG A 1 204 ? -16.607 10.137 21.228 1.00 36.84 204 ARG A N 1
ATOM 1548 C CA . ARG A 1 204 ? -16.054 8.909 21.802 1.00 36.84 204 ARG A CA 1
ATOM 1549 C C . ARG A 1 204 ? -17.215 8.122 22.397 1.00 36.84 204 ARG A C 1
ATOM 1551 O O . ARG A 1 204 ? -17.718 8.490 23.455 1.00 36.84 204 ARG A O 1
ATOM 1558 N N . SER A 1 205 ? -17.663 7.072 21.715 1.00 43.38 205 SER A N 1
ATOM 1559 C CA . SER A 1 205 ? -18.606 6.119 22.304 1.00 43.38 205 SER A CA 1
ATOM 1560 C C . SER A 1 205 ? -17.808 5.171 23.194 1.00 43.38 205 SER A C 1
ATOM 1562 O O . SER A 1 205 ? -17.013 4.364 22.719 1.00 43.38 205 SER A O 1
ATOM 1564 N N . ALA A 1 206 ? -17.984 5.313 24.506 1.00 38.59 206 ALA A N 1
ATOM 1565 C CA . ALA A 1 206 ? -17.832 4.175 25.395 1.00 38.59 206 ALA A CA 1
ATOM 1566 C C . ALA A 1 206 ? -19.128 3.354 25.294 1.00 38.59 206 ALA A C 1
ATOM 1568 O O . ALA A 1 206 ? -20.206 3.939 25.260 1.00 38.59 206 ALA A O 1
ATOM 1569 N N . GLU A 1 207 ? -18.977 2.032 25.251 1.00 37.22 207 GLU A N 1
ATOM 1570 C CA . GLU A 1 207 ? -20.019 0.993 25.290 1.00 37.22 207 GLU A CA 1
ATOM 1571 C C . GLU A 1 207 ? -20.748 0.652 23.981 1.00 37.22 207 GLU A C 1
ATOM 1573 O O . GLU A 1 207 ? -21.576 1.394 23.456 1.00 37.22 207 GLU A O 1
ATOM 1578 N N . LEU A 1 208 ? -20.494 -0.582 23.537 1.00 27.55 208 LEU A N 1
ATOM 1579 C CA . LEU A 1 208 ? -21.521 -1.497 23.054 1.00 27.55 208 LEU A CA 1
ATOM 1580 C C . LEU A 1 208 ? -21.334 -2.809 23.837 1.00 27.55 208 LEU A C 1
ATOM 1582 O O . LEU A 1 208 ? -20.201 -3.288 23.927 1.00 27.55 208 LEU A O 1
ATOM 1586 N N . ASP A 1 209 ? -22.426 -3.294 24.435 1.00 34.09 209 ASP A N 1
ATOM 1587 C CA . ASP A 1 209 ? -22.563 -4.560 25.184 1.00 34.09 209 ASP A CA 1
ATOM 1588 C C . ASP A 1 209 ? -21.928 -5.787 24.497 1.00 34.09 209 ASP A C 1
ATOM 1590 O O . ASP A 1 209 ? -21.999 -5.888 23.246 1.00 34.09 209 ASP A O 1
#